Protein AF-0000000085007605 (afdb_homodimer)

Organism: Metarhizium robertsii (strain ARSEF 23 / ATCC MYA-3075) (NCBI:txid655844)

Solvent-accessible surface area (backbone atoms only — not comparable to full-atom values): 11364 Å² total; per-residue (Å²): 83,15,36,36,37,37,37,30,54,59,72,71,65,39,60,66,52,36,68,69,47,53,50,52,45,49,47,68,52,34,34,52,45,40,41,42,32,40,37,34,31,42,35,45,88,93,45,77,38,35,32,38,39,39,36,32,20,66,29,60,70,38,44,53,49,41,66,70,35,75,54,30,51,61,53,61,69,49,43,74,77,31,28,87,69,79,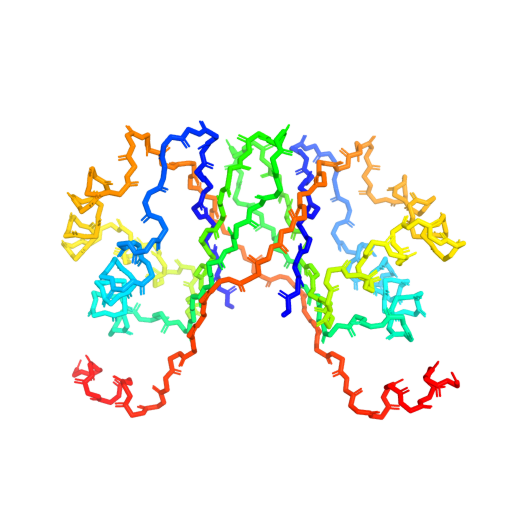57,50,77,49,46,27,40,57,76,46,69,50,67,60,47,72,69,54,38,58,71,50,45,116,83,14,36,36,36,38,38,29,58,60,71,70,64,40,60,68,53,36,67,67,47,51,50,51,46,49,48,68,52,33,34,51,46,40,39,43,32,39,37,33,30,42,35,45,88,92,47,77,37,36,32,41,38,38,36,32,20,66,28,59,69,38,44,52,51,43,68,70,35,76,51,30,52,61,53,61,69,48,45,75,76,30,27,88,71,77,56,51,76,49,45,28,41,57,76,46,69,48,67,60,47,70,68,54,39,61,70,47,48,113

Structure (mmCIF, N/CA/C/O backbone):
data_AF-0000000085007605-model_v1
#
loop_
_entity.id
_entity.type
_entity.pdbx_description
1 polymer 'Ethyl tert-butyl ether degradation EthD'
#
loop_
_atom_site.group_PDB
_atom_site.id
_atom_site.type_symbol
_atom_site.label_atom_id
_atom_site.label_alt_id
_atom_site.label_comp_id
_atom_site.label_asym_id
_atom_site.label_entity_id
_atom_site.label_seq_id
_atom_site.pdbx_PDB_ins_code
_atom_site.Cartn_x
_atom_site.Cartn_y
_atom_site.Cartn_z
_atom_site.occupancy
_atom_site.B_iso_or_equiv
_atom_site.auth_seq_id
_atom_site.auth_comp_id
_atom_site.auth_asym_id
_atom_site.auth_atom_id
_atom_site.pdbx_PDB_model_num
ATOM 1 N N . MET A 1 1 ? -10.773 -0.54 9.383 1 95.56 1 MET A N 1
ATOM 2 C CA . MET A 1 1 ? -9.547 0.217 9.141 1 95.56 1 MET A CA 1
ATOM 3 C C . MET A 1 1 ? -9.523 0.783 7.727 1 95.56 1 MET A C 1
ATOM 5 O O . MET A 1 1 ? -10.039 0.16 6.797 1 95.56 1 MET A O 1
ATOM 9 N N . ALA A 1 2 ? -9.086 2.068 7.617 1 98.62 2 ALA A N 1
ATOM 10 C CA . ALA A 1 2 ? -9.008 2.734 6.316 1 98.62 2 ALA A CA 1
ATOM 11 C C . ALA A 1 2 ? -7.559 3.031 5.941 1 98.62 2 ALA A C 1
ATOM 13 O O . ALA A 1 2 ? -6.691 3.127 6.812 1 98.62 2 ALA A O 1
ATOM 14 N N . SER A 1 3 ? -7.41 3.062 4.676 1 98.62 3 SER A N 1
ATOM 15 C CA . SER A 1 3 ? -6.078 3.371 4.168 1 98.62 3 SER A CA 1
ATOM 16 C C . SER A 1 3 ? -6.125 4.52 3.162 1 98.62 3 SER A C 1
ATOM 18 O O . SER A 1 3 ? -7.141 4.73 2.498 1 98.62 3 SER A O 1
ATOM 20 N N . VAL A 1 4 ? -5.02 5.266 3.137 1 98.88 4 VAL A N 1
ATOM 21 C CA . VAL A 1 4 ? -4.82 6.25 2.08 1 98.88 4 VAL A CA 1
ATOM 22 C C . VAL A 1 4 ? -3.404 6.125 1.518 1 98.88 4 VAL A C 1
ATOM 24 O O . VAL A 1 4 ? -2.432 6.062 2.273 1 98.88 4 VAL A O 1
ATOM 27 N N . ALA A 1 5 ? -3.367 6.016 0.219 1 98.81 5 ALA A N 1
ATOM 28 C CA . ALA A 1 5 ? -2.098 6.008 -0.506 1 98.81 5 ALA A CA 1
ATOM 29 C C . ALA A 1 5 ? -1.832 7.363 -1.16 1 98.81 5 ALA A C 1
ATOM 31 O O . ALA A 1 5 ? -2.66 7.863 -1.925 1 98.81 5 ALA A O 1
ATOM 32 N N . PHE A 1 6 ? -0.724 7.992 -0.81 1 98.75 6 PHE A N 1
ATOM 33 C CA . PHE A 1 6 ? -0.181 9.117 -1.56 1 98.75 6 PHE A CA 1
ATOM 34 C C . PHE A 1 6 ? 0.826 8.641 -2.6 1 98.75 6 PHE A C 1
ATOM 36 O O . PHE A 1 6 ? 1.905 8.156 -2.25 1 98.75 6 PHE A O 1
ATOM 43 N N . MET A 1 7 ? 0.425 8.812 -3.875 1 98.06 7 MET A N 1
ATOM 44 C CA . MET A 1 7 ? 1.242 8.32 -4.98 1 98.06 7 MET A CA 1
ATOM 45 C C . MET A 1 7 ? 1.974 9.477 -5.664 1 98.06 7 MET A C 1
ATOM 47 O O . MET A 1 7 ? 1.343 10.359 -6.246 1 98.06 7 MET A O 1
ATOM 51 N N . TYR A 1 8 ? 3.289 9.453 -5.555 1 98.19 8 TYR A N 1
ATOM 52 C CA . TYR A 1 8 ? 4.094 10.523 -6.141 1 98.19 8 TYR A CA 1
ATOM 53 C C . TYR A 1 8 ? 4.641 10.102 -7.504 1 98.19 8 TYR A C 1
ATOM 55 O O . TYR A 1 8 ? 5.32 9.086 -7.621 1 98.19 8 TYR A O 1
ATOM 63 N N . HIS A 1 9 ? 4.344 10.898 -8.477 1 96 9 HIS A N 1
ATOM 64 C CA . HIS A 1 9 ? 4.809 10.617 -9.836 1 96 9 HIS A CA 1
ATOM 65 C C . HIS A 1 9 ? 6.328 10.703 -9.922 1 96 9 HIS A C 1
ATOM 67 O O . HIS A 1 9 ? 6.969 11.336 -9.078 1 96 9 HIS A O 1
ATOM 73 N N . SER A 1 10 ? 6.773 10.094 -11.008 1 92.19 10 SER A N 1
ATOM 74 C CA . SER A 1 10 ? 8.211 10.102 -11.234 1 92.19 10 SER A CA 1
ATOM 75 C C . SER A 1 10 ? 8.734 11.523 -11.406 1 92.19 10 SER A C 1
ATOM 77 O O . SER A 1 10 ? 8.078 12.359 -12.023 1 92.19 10 SER A O 1
ATOM 79 N N . GLY A 1 11 ? 9.844 11.906 -10.789 1 90.06 11 GLY A N 1
ATOM 80 C CA . GLY A 1 11 ? 10.469 13.219 -10.781 1 90.06 11 GLY A CA 1
ATOM 81 C C . GLY A 1 11 ? 11.43 13.414 -9.625 1 90.06 11 GLY A C 1
ATOM 82 O O . GLY A 1 11 ? 12 12.445 -9.109 1 90.06 11 GLY A O 1
ATOM 83 N N . ALA A 1 12 ? 11.766 14.609 -9.305 1 91.81 12 ALA A N 1
ATOM 84 C CA . ALA A 1 12 ? 12.641 14.906 -8.18 1 91.81 12 ALA A CA 1
ATOM 85 C C . ALA A 1 12 ? 11.953 14.586 -6.852 1 91.81 12 ALA A C 1
ATOM 87 O O . ALA A 1 12 ? 10.781 14.914 -6.656 1 91.81 12 ALA A O 1
ATOM 88 N N . PHE A 1 13 ? 12.641 13.852 -6.059 1 96.31 13 PHE A N 1
ATOM 89 C CA . PHE A 1 13 ? 12.141 13.484 -4.738 1 96.31 13 PHE A CA 1
ATOM 90 C C . PHE A 1 13 ? 13.281 13.383 -3.734 1 96.31 13 PHE A C 1
ATOM 92 O O . PHE A 1 13 ? 14.18 12.555 -3.896 1 96.31 13 PHE A O 1
ATOM 99 N N . ASN A 1 14 ? 13.25 14.188 -2.732 1 97.38 14 ASN A N 1
ATOM 100 C CA . ASN A 1 14 ? 14.25 14.156 -1.673 1 97.38 14 ASN A CA 1
ATOM 101 C C . ASN A 1 14 ? 13.867 13.164 -0.575 1 97.38 14 ASN A C 1
ATOM 103 O O . ASN A 1 14 ? 13.297 13.547 0.445 1 97.38 14 ASN A O 1
ATOM 107 N N . PHE A 1 15 ? 14.25 11.914 -0.745 1 96.19 15 PHE A N 1
ATOM 108 C CA . PHE A 1 15 ? 13.852 10.836 0.155 1 96.19 15 PHE A CA 1
ATOM 109 C C . PHE A 1 15 ? 14.445 11.039 1.543 1 96.19 15 PHE A C 1
ATOM 111 O O 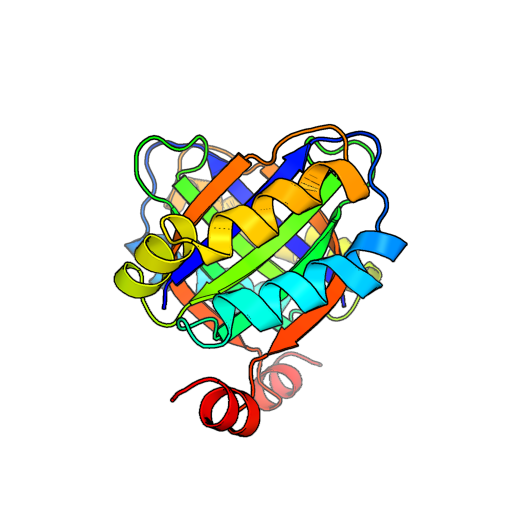. PHE A 1 15 ? 13.82 10.688 2.549 1 96.19 15 PHE A O 1
ATOM 118 N N . LYS A 1 16 ? 15.695 11.547 1.565 1 96.31 16 LYS A N 1
ATOM 119 C CA . LYS A 1 16 ? 16.312 11.781 2.865 1 96.31 16 LYS A CA 1
ATOM 120 C C . LYS A 1 16 ? 15.492 12.766 3.697 1 96.31 16 LYS A C 1
ATOM 122 O O . LYS A 1 16 ? 15.172 12.492 4.855 1 96.31 16 LYS A O 1
ATOM 127 N N . TYR A 1 17 ? 15.164 13.891 3.064 1 98.12 17 TYR A N 1
ATOM 128 C CA . TYR A 1 17 ? 14.328 14.852 3.773 1 98.12 17 TYR A CA 1
ATOM 129 C C . TYR A 1 17 ? 13 14.219 4.18 1 98.12 17 TYR A C 1
ATOM 131 O O . TYR A 1 17 ? 12.531 14.406 5.305 1 98.12 17 TYR A O 1
ATOM 139 N N . PHE A 1 18 ? 12.414 13.539 3.246 1 98.56 18 PHE A N 1
ATOM 140 C CA . PHE A 1 18 ? 11.117 12.93 3.51 1 98.56 18 PHE A CA 1
ATOM 141 C C . PHE A 1 18 ? 11.172 12.031 4.742 1 98.56 18 PHE A C 1
ATOM 143 O O . PHE A 1 18 ? 10.375 12.188 5.664 1 98.56 18 PHE A O 1
ATOM 150 N N . SER A 1 19 ? 12.117 11.117 4.793 1 96.5 19 SER A N 1
ATOM 151 C CA . SER A 1 19 ? 12.219 10.102 5.844 1 96.5 19 SER A CA 1
ATOM 152 C C . SER A 1 19 ? 12.594 10.734 7.18 1 96.5 19 SER A C 1
ATOM 154 O O . SER A 1 19 ? 12.164 10.266 8.234 1 96.5 19 SER A O 1
ATOM 156 N N . ASP A 1 20 ? 13.312 11.812 7.148 1 95.5 20 ASP A N 1
ATOM 157 C CA . ASP A 1 20 ? 13.828 12.398 8.383 1 95.5 20 ASP A CA 1
ATOM 158 C C . ASP A 1 20 ? 12.867 13.445 8.938 1 95.5 20 ASP A C 1
ATOM 160 O O . ASP A 1 20 ? 12.719 13.578 10.148 1 95.5 20 ASP A O 1
ATOM 164 N N . ALA A 1 21 ? 12.227 14.141 8.055 1 97.81 21 ALA A N 1
ATOM 165 C CA . ALA A 1 21 ? 11.492 15.32 8.5 1 97.81 21 ALA A CA 1
ATOM 166 C C . ALA A 1 21 ? 10 15.172 8.203 1 97.81 21 ALA A C 1
ATOM 168 O O . ALA A 1 21 ? 9.164 15.344 9.094 1 97.81 21 ALA A O 1
ATOM 169 N N . HIS A 1 22 ? 9.633 14.898 6.984 1 98.56 22 HIS A N 1
ATOM 170 C CA . HIS A 1 22 ? 8.219 14.906 6.617 1 98.56 22 HIS A CA 1
ATOM 171 C C . HIS A 1 22 ? 7.445 13.836 7.379 1 98.56 22 HIS A C 1
ATOM 173 O O . HIS A 1 22 ? 6.301 14.062 7.785 1 98.56 22 HIS A O 1
ATOM 179 N N . THR A 1 23 ? 8.086 12.633 7.574 1 98 23 THR A N 1
ATOM 180 C CA . THR A 1 23 ? 7.383 11.57 8.289 1 98 23 THR A CA 1
ATOM 181 C C . THR A 1 23 ? 7.148 11.961 9.742 1 98 23 THR A C 1
ATOM 183 O O . THR A 1 23 ? 6.145 11.57 10.344 1 98 23 THR A O 1
ATOM 186 N N . ARG A 1 24 ? 8.047 12.711 10.336 1 97.06 24 ARG A N 1
ATOM 187 C CA . ARG A 1 24 ? 7.816 13.227 11.688 1 97.06 24 ARG A CA 1
ATOM 188 C C . ARG A 1 24 ? 6.582 14.117 11.727 1 97.06 24 ARG A C 1
ATOM 190 O O . ARG A 1 24 ? 5.77 14.023 12.648 1 97.06 24 ARG A O 1
ATOM 197 N N . LEU A 1 25 ? 6.449 14.977 10.695 1 97.31 25 LEU A N 1
ATOM 198 C CA . LEU A 1 25 ? 5.285 15.852 10.594 1 97.31 25 LEU A CA 1
ATOM 199 C C . LEU A 1 25 ? 4 15.031 10.484 1 97.31 25 LEU A C 1
ATOM 201 O O . LEU A 1 25 ? 3 15.352 11.125 1 97.31 25 LEU A O 1
ATOM 205 N N . ILE A 1 26 ? 3.996 13.961 9.688 1 98.12 26 ILE A N 1
ATOM 206 C CA . ILE A 1 26 ? 2.854 13.07 9.531 1 98.12 26 ILE A CA 1
ATOM 207 C C . ILE A 1 26 ? 2.451 12.508 10.891 1 98.12 26 ILE A C 1
ATOM 209 O O . ILE A 1 26 ? 1.282 12.578 11.273 1 98.12 26 ILE A O 1
ATOM 213 N N . SER A 1 27 ? 3.398 12.039 11.625 1 96.94 27 SER A N 1
ATOM 214 C CA . SER A 1 27 ? 3.123 11.422 12.914 1 96.94 27 SER A CA 1
ATOM 215 C C . SER A 1 27 ? 2.639 12.445 13.93 1 96.94 27 SER A C 1
ATOM 217 O O . SER A 1 27 ? 1.7 12.188 14.688 1 96.94 27 SER A O 1
ATOM 219 N N . GLU A 1 28 ? 3.262 13.594 13.938 1 94.94 28 GLU A N 1
ATOM 220 C CA . GLU A 1 28 ? 2.895 14.648 14.875 1 94.94 28 GLU A CA 1
ATOM 221 C C . GLU A 1 28 ? 1.482 15.156 14.602 1 94.94 28 GLU A C 1
ATOM 223 O O . GLU A 1 28 ? 0.713 15.398 15.539 1 94.94 28 GLU A O 1
ATOM 228 N N . CYS A 1 29 ? 1.16 15.336 13.375 1 96.06 29 CYS A N 1
ATOM 229 C CA . CYS A 1 29 ? -0.108 15.961 13 1 96.06 29 CYS A CA 1
ATOM 230 C C . CYS A 1 29 ? -1.25 14.953 13.086 1 96.06 29 CYS A C 1
ATOM 232 O O . CYS A 1 29 ? -2.334 15.273 13.578 1 96.06 29 CYS A O 1
ATOM 234 N N . TRP A 1 30 ? -1.013 13.703 12.625 1 97.31 30 TRP A N 1
ATOM 235 C CA . TRP A 1 30 ? -2.156 12.82 12.43 1 97.31 30 TRP A CA 1
ATOM 236 C C . TRP A 1 30 ? -2.143 11.672 13.438 1 97.31 30 TRP A C 1
ATOM 238 O O . TRP A 1 30 ? -3.121 10.938 13.562 1 97.31 30 TRP A O 1
ATOM 248 N N . GLY A 1 31 ? -1.054 11.539 14.18 1 95.75 31 GLY A N 1
ATOM 249 C CA . GLY A 1 31 ? -1.039 10.578 15.273 1 95.75 31 GLY A CA 1
ATOM 250 C C . GLY A 1 31 ? -2.23 10.719 16.203 1 95.75 31 GLY A C 1
ATOM 251 O O . GLY A 1 31 ? -2.992 9.766 16.391 1 95.75 31 GLY A O 1
ATOM 252 N N . PRO A 1 32 ? -2.451 11.898 16.703 1 94.44 32 PRO A N 1
ATOM 253 C CA . PRO A 1 32 ? -3.562 12.102 17.641 1 94.44 32 PRO A CA 1
ATOM 254 C C . PRO A 1 32 ? -4.926 12.031 16.953 1 94.44 32 PRO A C 1
ATOM 256 O O . PRO A 1 32 ? -5.961 12.055 17.625 1 94.44 32 PRO A O 1
ATOM 259 N N . GLU A 1 33 ? -4.914 11.922 15.688 1 95.62 33 GLU A N 1
ATOM 260 C CA . GLU A 1 33 ? -6.172 11.992 14.953 1 95.62 33 GLU A CA 1
ATOM 261 C C . GLU A 1 33 ? -6.543 10.633 14.359 1 95.62 33 GLU A C 1
ATOM 263 O O . GLU A 1 33 ? -7.328 10.555 13.414 1 95.62 33 GLU A O 1
ATOM 268 N N . GLY A 1 34 ? -5.93 9.578 14.844 1 96.5 34 GLY A N 1
ATOM 269 C CA . GLY A 1 34 ? -6.367 8.242 14.477 1 96.5 34 GLY A CA 1
ATOM 270 C C . GLY A 1 34 ? -5.391 7.52 13.57 1 96.5 34 GLY A C 1
ATOM 271 O O . GLY A 1 34 ? -5.66 6.398 13.125 1 96.5 34 GLY A O 1
ATOM 272 N N . LEU A 1 35 ? -4.242 8.109 13.281 1 97.94 35 LEU A N 1
ATOM 273 C CA . LEU A 1 35 ? -3.215 7.438 12.492 1 97.94 35 LEU A CA 1
ATOM 274 C C . LEU A 1 35 ? -2.697 6.199 13.211 1 97.94 35 LEU A C 1
ATOM 276 O O . LEU A 1 35 ? -2.248 6.281 14.359 1 97.94 35 LEU A O 1
ATOM 280 N N . GLU A 1 36 ? -2.76 5.062 12.508 1 98.06 36 GLU A N 1
ATOM 281 C CA . GLU A 1 36 ? -2.322 3.803 13.094 1 98.06 36 GLU A CA 1
ATOM 282 C C . GLU A 1 36 ? -0.925 3.422 12.609 1 98.06 36 GLU A C 1
ATOM 284 O O . GLU A 1 36 ? -0.163 2.781 13.344 1 98.06 36 GLU A O 1
ATOM 289 N N . SER A 1 37 ? -0.622 3.773 11.375 1 98.5 37 SER A N 1
ATOM 290 C CA . SER A 1 37 ? 0.691 3.459 10.82 1 98.5 37 SER A CA 1
ATOM 291 C C . SER A 1 37 ? 0.95 4.234 9.539 1 98.5 37 SER A C 1
ATOM 293 O O . SER A 1 37 ? 0.019 4.766 8.93 1 98.5 37 SER A O 1
ATOM 295 N N . TRP A 1 38 ? 2.168 4.336 9.18 1 98.62 38 TRP A N 1
ATOM 296 C CA . TRP A 1 38 ? 2.561 4.816 7.859 1 98.62 38 TRP A CA 1
ATOM 297 C C . TRP A 1 38 ? 3.766 4.039 7.336 1 98.62 38 TRP A C 1
ATOM 299 O O . TRP A 1 38 ? 4.535 3.473 8.117 1 98.62 38 TRP A O 1
ATOM 309 N N . GLU A 1 39 ? 3.902 3.988 6.031 1 98.56 39 GLU A N 1
ATOM 310 C CA . GLU A 1 39 ? 4.988 3.293 5.348 1 98.56 39 GLU A CA 1
ATOM 311 C C . GLU A 1 39 ? 5.375 4.008 4.055 1 98.56 39 GLU A C 1
ATOM 313 O O . GLU A 1 39 ? 4.504 4.418 3.283 1 98.56 39 GLU A O 1
ATOM 318 N N . VAL A 1 40 ? 6.688 4.141 3.859 1 98.44 40 VAL A N 1
ATOM 319 C CA . VAL A 1 40 ? 7.246 4.793 2.68 1 98.44 40 VAL A CA 1
ATOM 320 C C . VAL A 1 40 ? 7.922 3.756 1.786 1 98.44 40 VAL A C 1
ATOM 322 O O . VAL A 1 40 ? 8.867 3.088 2.205 1 98.44 40 VAL A O 1
ATOM 325 N N . THR A 1 41 ? 7.418 3.646 0.583 1 98.38 41 THR A N 1
ATOM 326 C CA . THR A 1 41 ? 8.008 2.752 -0.407 1 98.38 41 THR A CA 1
ATOM 327 C C . THR A 1 41 ? 8.602 3.549 -1.568 1 98.38 41 THR A C 1
ATOM 329 O O . THR A 1 41 ? 7.938 4.426 -2.127 1 98.38 41 THR A O 1
ATOM 332 N N . GLN A 1 42 ? 9.875 3.297 -1.858 1 97.62 42 GLN A N 1
ATOM 333 C CA . GLN A 1 42 ? 10.5 3.787 -3.086 1 97.62 42 GLN A CA 1
ATOM 334 C C . GLN A 1 42 ? 10.391 2.754 -4.203 1 97.62 42 GLN A C 1
ATOM 336 O O . GLN A 1 42 ? 10.953 1.659 -4.098 1 97.62 42 GLN A O 1
ATOM 341 N N . PHE A 1 43 ? 9.68 3.135 -5.297 1 98 43 PHE A N 1
ATOM 342 C CA . PHE A 1 43 ? 9.492 2.213 -6.414 1 98 43 PHE A CA 1
ATOM 343 C C . PHE A 1 43 ? 10.719 2.203 -7.32 1 98 43 PHE A C 1
ATOM 345 O O . PHE A 1 43 ? 11.555 3.102 -7.246 1 98 43 PHE A O 1
ATOM 352 N N . GLU A 1 44 ? 10.766 1.146 -8.094 1 96.62 44 GLU A N 1
ATOM 353 C CA . GLU A 1 44 ? 11.852 1.023 -9.062 1 96.62 44 GLU A CA 1
ATOM 354 C C . GLU A 1 44 ? 11.734 2.072 -10.164 1 96.62 44 GLU A C 1
ATOM 356 O O . GLU A 1 44 ? 10.648 2.59 -10.422 1 96.62 44 GLU A O 1
ATOM 361 N N . SER A 1 45 ? 12.914 2.324 -10.812 1 94.06 45 SER A N 1
ATOM 362 C CA . SER A 1 45 ? 12.938 3.283 -11.914 1 94.06 45 SER A CA 1
ATOM 363 C C . SER A 1 45 ? 12.102 2.791 -13.094 1 94.06 45 SER A C 1
ATOM 365 O O . SER A 1 45 ? 11.945 1.585 -13.289 1 94.06 45 SER A O 1
ATOM 367 N N . GLY A 1 46 ? 11.531 3.744 -13.859 1 93.12 46 GLY A N 1
ATOM 368 C CA . GLY A 1 46 ? 10.789 3.4 -15.055 1 93.12 46 GLY A CA 1
ATOM 369 C C . GLY A 1 46 ? 9.305 3.221 -14.812 1 93.12 46 GLY A C 1
ATOM 370 O O . GLY A 1 46 ? 8.523 3.084 -15.758 1 93.12 46 GLY A O 1
ATOM 371 N N . LEU A 1 47 ? 8.93 3.193 -13.602 1 93.31 47 LEU A N 1
ATOM 372 C CA . LEU A 1 47 ? 7.527 3.072 -13.234 1 93.31 47 LEU A CA 1
ATOM 373 C C . LEU A 1 47 ? 6.852 4.441 -13.203 1 93.31 47 LEU A C 1
ATOM 375 O O . LEU A 1 47 ? 7.527 5.465 -13.094 1 93.31 47 LEU A O 1
ATOM 379 N N . PRO A 1 48 ? 5.488 4.484 -13.281 1 92.75 48 PRO A N 1
ATOM 380 C CA . PRO A 1 48 ? 4.781 5.766 -13.336 1 92.75 48 PRO A CA 1
ATOM 381 C C . PRO A 1 48 ? 4.883 6.551 -12.031 1 92.75 48 PRO A C 1
ATOM 383 O O . PRO A 1 48 ? 4.766 7.777 -12.031 1 92.75 48 PRO A O 1
ATOM 386 N N . TYR A 1 49 ? 5.059 5.883 -11 1 97 49 TYR A N 1
ATOM 387 C CA . TYR A 1 49 ? 5.25 6.508 -9.703 1 97 49 TYR A CA 1
ATOM 388 C C . TYR A 1 49 ? 6.625 6.18 -9.133 1 97 49 TYR A C 1
ATOM 390 O O . TYR A 1 49 ? 7.148 5.086 -9.352 1 97 49 TYR A O 1
ATOM 398 N N . MET A 1 50 ? 7.172 7.117 -8.453 1 96.69 50 MET A N 1
ATOM 399 C CA . MET A 1 50 ? 8.484 6.883 -7.867 1 96.69 50 MET A CA 1
ATOM 400 C C . MET A 1 50 ? 8.367 6.488 -6.398 1 96.69 50 MET A C 1
ATOM 402 O O . MET A 1 50 ? 9.289 5.898 -5.832 1 96.69 50 MET A O 1
ATOM 406 N N . ALA A 1 51 ? 7.227 6.875 -5.777 1 98.06 51 ALA A N 1
ATOM 407 C CA . ALA A 1 51 ? 7.074 6.578 -4.355 1 98.06 51 ALA A CA 1
ATOM 408 C C . ALA A 1 51 ? 5.602 6.43 -3.984 1 98.06 51 ALA A C 1
ATOM 410 O O . ALA A 1 51 ? 4.734 7.07 -4.582 1 98.06 51 ALA A O 1
ATOM 411 N N . GLN A 1 52 ? 5.414 5.605 -3.029 1 98.56 52 GLN A N 1
ATOM 412 C CA . GLN A 1 52 ? 4.137 5.488 -2.336 1 98.56 52 GLN A CA 1
ATOM 413 C C . GLN A 1 52 ? 4.301 5.711 -0.835 1 98.56 52 GLN A C 1
ATOM 415 O O . GLN A 1 52 ? 5.184 5.117 -0.208 1 98.56 52 GLN A O 1
ATOM 420 N N . VAL A 1 53 ? 3.473 6.559 -0.295 1 98.81 53 VAL A N 1
ATOM 421 C CA . VAL A 1 53 ? 3.348 6.719 1.15 1 98.81 53 VAL A CA 1
ATOM 422 C C . VAL A 1 53 ? 1.975 6.234 1.607 1 98.81 53 VAL A C 1
ATOM 424 O O . VAL A 1 53 ? 0.952 6.84 1.272 1 98.81 53 VAL A O 1
ATOM 427 N N . LEU A 1 54 ? 2 5.145 2.295 1 98.88 54 LEU A N 1
ATOM 428 C CA . LEU A 1 54 ? 0.777 4.492 2.748 1 98.88 54 LEU A CA 1
ATOM 429 C C . LEU A 1 54 ? 0.52 4.785 4.223 1 98.88 54 LEU A C 1
ATOM 431 O O . LEU A 1 54 ? 1.383 4.543 5.07 1 98.88 54 LEU A O 1
ATOM 435 N N . LEU A 1 55 ? -0.643 5.344 4.473 1 98.88 55 LEU A N 1
ATOM 436 C CA . LEU A 1 55 ? -1.074 5.57 5.848 1 98.88 55 LEU A CA 1
ATOM 437 C C . LEU A 1 55 ? -2.328 4.762 6.16 1 98.88 55 LEU A C 1
ATOM 439 O O . LEU A 1 55 ? -3.219 4.633 5.316 1 98.88 55 LEU A O 1
ATOM 443 N N . LYS A 1 56 ? -2.408 4.27 7.375 1 98.81 56 LYS A N 1
ATOM 444 C CA . LYS A 1 56 ? -3.602 3.592 7.871 1 98.81 56 LYS A CA 1
ATOM 445 C C . LYS A 1 56 ? -4.215 4.348 9.047 1 98.81 56 LYS A C 1
ATOM 447 O O . LYS A 1 56 ? -3.492 4.836 9.922 1 98.81 56 LYS A O 1
ATOM 452 N N . PHE A 1 57 ? -5.492 4.445 9.023 1 98.62 57 PHE A N 1
ATOM 453 C CA . PHE A 1 57 ? -6.266 5.109 10.062 1 98.62 57 PHE A CA 1
ATOM 454 C C . PHE A 1 57 ? -7.277 4.148 10.68 1 98.62 57 PHE A C 1
ATOM 456 O O . PHE A 1 57 ? -7.699 3.186 10.039 1 98.62 57 PHE A O 1
ATOM 463 N N . GLU A 1 58 ? -7.715 4.5 11.812 1 97.56 58 GLU A N 1
ATOM 464 C CA . GLU A 1 58 ? -8.648 3.682 12.578 1 97.56 58 GLU A CA 1
ATOM 465 C C . GLU A 1 58 ? -9.961 3.486 11.828 1 97.56 58 GLU A C 1
ATOM 467 O O . GLU A 1 58 ? -10.625 2.457 11.977 1 97.56 58 GLU A O 1
ATOM 472 N N . SER A 1 59 ? -10.391 4.523 11.102 1 98.06 59 SER A N 1
ATOM 473 C CA . SER A 1 59 ? -11.648 4.492 10.359 1 98.06 59 SER A CA 1
ATOM 474 C C . SER A 1 59 ? -11.625 5.473 9.195 1 98.06 59 SER A C 1
ATOM 476 O O . SER A 1 59 ? -10.773 6.367 9.148 1 98.06 59 SER A O 1
ATOM 478 N N . MET A 1 60 ? -12.594 5.219 8.305 1 98.06 60 MET A N 1
ATOM 479 C CA . MET A 1 60 ? -12.727 6.148 7.184 1 98.06 60 MET A CA 1
ATOM 480 C C . MET A 1 60 ? -13.102 7.543 7.672 1 98.06 60 MET A C 1
ATOM 482 O O . MET A 1 60 ? -12.641 8.547 7.125 1 98.06 60 MET A O 1
ATOM 486 N N . ASN A 1 61 ? -13.969 7.582 8.695 1 98.25 61 ASN A N 1
ATOM 487 C CA . ASN A 1 61 ? -14.359 8.867 9.258 1 98.25 61 ASN A CA 1
ATOM 488 C C . ASN A 1 61 ? -13.164 9.641 9.797 1 98.25 61 ASN A C 1
ATOM 490 O O . ASN A 1 61 ? -13 10.828 9.516 1 98.25 61 ASN A O 1
ATOM 494 N N . LYS A 1 62 ? -12.273 9.023 10.547 1 97.94 62 LYS A N 1
ATOM 495 C CA . LYS A 1 62 ? -11.086 9.664 11.094 1 97.94 62 LYS A CA 1
ATOM 496 C C . LYS A 1 62 ? -10.117 10.086 9.984 1 97.94 62 LYS A C 1
ATOM 498 O O . LYS A 1 62 ? -9.523 11.164 10.047 1 97.94 62 LYS A O 1
ATOM 503 N N . LEU A 1 63 ? -9.984 9.211 9.008 1 98.75 63 LEU A N 1
ATOM 504 C CA . LEU A 1 63 ? -9.148 9.539 7.855 1 98.75 63 LEU A CA 1
ATOM 505 C C . LEU A 1 63 ? -9.648 10.805 7.168 1 98.75 63 LEU A C 1
ATOM 507 O O . LEU A 1 63 ? -8.867 11.727 6.914 1 98.75 63 LEU A O 1
ATOM 511 N N . GLU A 1 64 ? -10.883 10.883 6.91 1 98.25 64 GLU A N 1
ATOM 512 C CA . GLU A 1 64 ? -11.445 12.016 6.195 1 98.25 64 GLU A CA 1
AT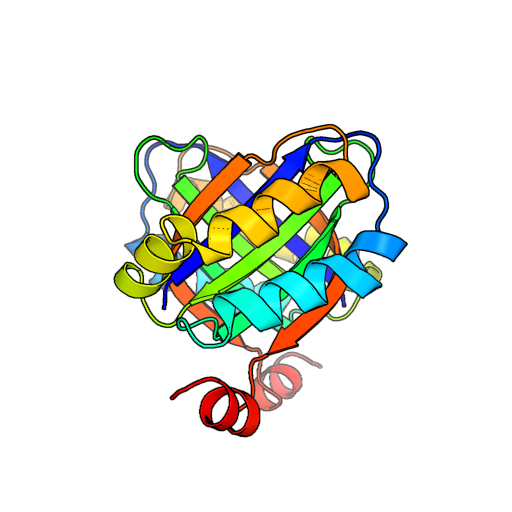OM 513 C C . GLU A 1 64 ? -11.328 13.297 7.016 1 98.25 64 GLU A C 1
ATOM 515 O O . GLU A 1 64 ? -11.008 14.359 6.477 1 98.25 64 GLU A O 1
ATOM 520 N N . LYS A 1 65 ? -11.594 13.289 8.281 1 98.06 65 LYS A N 1
ATOM 521 C CA . LYS A 1 65 ? -11.438 14.445 9.164 1 98.06 65 LYS A CA 1
ATOM 522 C C . LYS A 1 65 ? -9.992 14.922 9.195 1 98.06 65 LYS A C 1
ATOM 524 O O . LYS A 1 65 ? -9.727 16.125 9.172 1 98.06 65 LYS A O 1
ATOM 529 N N . ALA A 1 66 ? -9.07 13.922 9.289 1 98 66 ALA A N 1
ATOM 530 C CA . ALA A 1 66 ? -7.648 14.25 9.32 1 98 66 ALA A CA 1
ATOM 531 C C . ALA A 1 66 ? -7.234 15 8.055 1 98 66 ALA A C 1
ATOM 533 O O . ALA A 1 66 ? -6.543 16.016 8.125 1 98 66 ALA A O 1
ATOM 534 N N . LEU A 1 67 ? -7.707 14.539 6.902 1 98.12 67 LEU A N 1
ATOM 535 C CA . LEU A 1 67 ? -7.309 15.125 5.625 1 98.12 67 LEU A CA 1
ATOM 536 C C . LEU A 1 67 ? -7.961 16.484 5.434 1 98.12 67 LEU A C 1
ATOM 538 O O . LEU A 1 67 ? -7.465 17.312 4.66 1 98.12 67 LEU A O 1
ATOM 542 N N . ALA A 1 68 ? -9.031 16.734 6.109 1 97.06 68 ALA A N 1
ATOM 543 C CA . ALA A 1 68 ? -9.773 17.984 5.941 1 97.06 68 ALA A CA 1
ATOM 544 C C . ALA A 1 68 ? -9.414 18.984 7.035 1 97.06 68 ALA A C 1
ATOM 546 O O . ALA A 1 68 ? -9.828 20.156 6.98 1 97.06 68 ALA A O 1
ATOM 547 N N . GLY A 1 69 ? -8.711 18.578 8.047 1 95.88 69 GLY A N 1
ATOM 548 C CA . GLY A 1 69 ? -8.477 19.391 9.227 1 95.88 69 GLY A CA 1
ATOM 549 C C . GLY A 1 69 ? -7.312 20.359 9.07 1 95.88 69 GLY A C 1
ATOM 550 O O . GLY A 1 69 ? -6.602 20.312 8.062 1 95.88 69 GLY A O 1
ATOM 551 N N . ASN A 1 70 ? -7.039 21.172 10.125 1 93.69 70 ASN A N 1
ATOM 552 C CA . ASN A 1 70 ? -6.008 22.203 10.125 1 93.69 70 ASN A CA 1
ATOM 553 C C . ASN A 1 70 ? -4.609 21.609 10.07 1 93.69 70 ASN A C 1
ATOM 555 O O . ASN A 1 70 ? -3.707 22.188 9.453 1 93.69 70 ASN A O 1
ATOM 559 N N . ASN A 1 71 ? -4.48 20.484 10.68 1 95.81 71 ASN A N 1
ATOM 560 C CA . ASN A 1 71 ? -3.17 19.844 10.68 1 95.81 71 ASN A CA 1
ATOM 561 C C . ASN A 1 71 ? -2.771 19.391 9.273 1 95.81 71 ASN A C 1
ATOM 563 O O . ASN A 1 71 ? -1.584 19.297 8.961 1 95.81 71 ASN A O 1
ATOM 567 N N . ALA A 1 72 ? -3.754 19.125 8.422 1 96.69 72 ALA A N 1
ATOM 568 C CA . ALA A 1 72 ? -3.482 18.688 7.055 1 96.69 72 ALA A CA 1
ATOM 569 C C . ALA A 1 72 ? -2.723 19.766 6.277 1 96.69 72 ALA A C 1
ATOM 571 O O . ALA A 1 72 ? -1.843 19.453 5.473 1 96.69 72 ALA A O 1
ATOM 572 N N . MET A 1 73 ? -3.092 20.984 6.555 1 96.31 73 MET A N 1
ATOM 573 C CA . MET A 1 73 ? -2.42 22.078 5.863 1 96.31 73 MET A CA 1
ATOM 574 C C . MET A 1 73 ? -0.931 22.109 6.195 1 96.31 73 MET A C 1
ATOM 576 O O . MET A 1 73 ? -0.101 22.359 5.32 1 96.31 73 MET A O 1
ATOM 580 N N . ARG A 1 74 ? -0.654 21.859 7.453 1 97.12 74 ARG A N 1
ATOM 581 C CA . ARG A 1 74 ? 0.745 21.797 7.863 1 97.12 74 ARG A CA 1
ATOM 582 C C . ARG A 1 74 ? 1.494 20.719 7.094 1 97.12 74 ARG A C 1
ATOM 584 O O . ARG A 1 74 ? 2.611 20.953 6.625 1 97.12 74 ARG A O 1
ATOM 591 N N . VAL A 1 75 ? 0.905 19.562 6.926 1 98.25 75 VAL A N 1
ATOM 592 C CA . VAL A 1 75 ? 1.521 18.438 6.238 1 98.25 75 VAL A CA 1
ATOM 593 C C . VAL A 1 75 ? 1.633 18.734 4.746 1 98.25 75 VAL A C 1
ATOM 595 O O . VAL A 1 75 ? 2.701 18.578 4.152 1 98.25 75 VAL A O 1
ATOM 598 N N . PHE A 1 76 ? 0.583 19.203 4.105 1 97.94 76 PHE A N 1
ATOM 599 C CA . PHE A 1 76 ? 0.552 19.422 2.664 1 97.94 76 PHE A CA 1
ATOM 600 C C . PHE A 1 76 ? 1.449 20.594 2.279 1 97.94 76 PHE A C 1
ATOM 602 O O . PHE A 1 76 ? 2.068 20.578 1.213 1 97.94 76 PHE A O 1
ATOM 609 N N . ASN A 1 77 ? 1.548 21.609 3.146 1 97.56 77 ASN A N 1
ATOM 610 C CA . ASN A 1 77 ? 2.389 22.766 2.867 1 97.56 77 ASN A CA 1
ATOM 611 C C . ASN A 1 77 ? 3.871 22.406 2.896 1 97.56 77 ASN A C 1
ATOM 613 O O . ASN A 1 77 ? 4.715 23.172 2.438 1 97.56 77 ASN A O 1
ATOM 617 N N . ASP A 1 78 ? 4.168 21.297 3.467 1 98.44 78 ASP A N 1
ATOM 618 C CA . ASP A 1 78 ? 5.551 20.844 3.559 1 98.44 78 ASP A CA 1
ATOM 619 C C . ASP A 1 78 ? 5.977 20.125 2.277 1 98.44 78 ASP A C 1
ATOM 621 O O . ASP A 1 78 ? 7.164 19.859 2.068 1 98.44 78 ASP A O 1
ATOM 625 N N . ILE A 1 79 ? 5.09 19.875 1.248 1 98.19 79 ILE A N 1
ATOM 626 C CA . ILE A 1 79 ? 5.324 19.031 0.079 1 98.19 79 ILE A CA 1
ATOM 627 C C . ILE A 1 79 ? 6.43 19.641 -0.78 1 98.19 79 ILE A C 1
ATOM 629 O O . ILE A 1 79 ? 7.352 18.938 -1.202 1 98.19 79 ILE A O 1
ATOM 633 N N . PRO A 1 80 ? 6.527 20.984 -0.949 1 97.81 80 PRO A N 1
ATOM 634 C CA . PRO A 1 80 ? 7.574 21.547 -1.801 1 97.81 80 PRO A CA 1
ATOM 635 C C . PRO A 1 80 ? 8.977 21.344 -1.225 1 97.81 80 PRO A C 1
ATOM 637 O O . PRO A 1 80 ? 9.969 21.547 -1.925 1 97.81 80 PRO A O 1
ATOM 640 N N . CYS A 1 81 ? 9.07 20.906 0.058 1 98.31 81 CYS A N 1
ATOM 641 C CA . CYS A 1 81 ? 10.375 20.703 0.68 1 98.31 81 CYS A CA 1
ATOM 642 C C . CYS A 1 81 ? 11.039 19.438 0.161 1 98.31 81 CYS A C 1
ATOM 644 O O . CYS A 1 81 ? 12.25 19.25 0.317 1 98.31 81 CYS A O 1
ATOM 646 N N . PHE A 1 82 ? 10.281 18.516 -0.518 1 98.38 82 PHE A N 1
ATOM 647 C CA . PHE A 1 82 ? 10.938 17.266 -0.888 1 98.38 82 PHE A CA 1
ATOM 648 C C . PHE A 1 82 ? 10.57 16.859 -2.311 1 98.38 82 PHE A C 1
ATOM 650 O O . PHE A 1 82 ? 11.164 15.938 -2.873 1 98.38 82 PHE A O 1
ATOM 657 N N . THR A 1 83 ? 9.586 17.422 -2.898 1 97.75 83 THR A N 1
ATOM 658 C CA . THR A 1 83 ? 9.203 17.109 -4.27 1 97.75 83 THR A CA 1
ATOM 659 C C . THR A 1 83 ? 8.508 18.281 -4.934 1 97.75 83 THR A C 1
ATOM 661 O O . THR A 1 83 ? 8.047 19.203 -4.254 1 97.75 83 THR A O 1
ATOM 664 N N . THR A 1 84 ? 8.43 18.297 -6.277 1 94.56 84 THR A N 1
ATOM 665 C CA . THR A 1 84 ? 7.832 19.406 -7.02 1 94.56 84 THR A CA 1
ATOM 666 C C . THR A 1 84 ? 6.391 19.078 -7.406 1 94.56 84 THR A C 1
ATOM 668 O O . THR A 1 84 ? 5.633 19.969 -7.797 1 94.56 84 THR A O 1
ATOM 671 N N . GLY A 1 85 ? 6.039 17.891 -7.34 1 93.69 85 GLY A N 1
ATOM 672 C CA . GLY A 1 85 ? 4.707 17.5 -7.766 1 93.69 85 GLY A CA 1
ATOM 673 C C . GLY A 1 85 ? 3.801 17.125 -6.605 1 93.69 85 GLY A C 1
ATOM 674 O O . GLY A 1 85 ? 4.273 16.656 -5.566 1 93.69 85 GLY A O 1
ATOM 675 N N . GLN A 1 86 ? 2.457 17.344 -6.855 1 95.88 86 GLN A N 1
ATOM 676 C CA . GLN A 1 86 ? 1.461 16.891 -5.891 1 95.88 86 GLN A CA 1
ATOM 677 C C . GLN A 1 86 ? 1.165 15.398 -6.07 1 95.88 86 GLN A C 1
ATOM 679 O O . GLN A 1 86 ? 1.145 14.898 -7.195 1 95.88 86 GLN A O 1
ATOM 684 N N . PRO A 1 87 ? 0.927 14.766 -4.961 1 97.5 87 PRO A N 1
ATOM 685 C CA . PRO A 1 87 ? 0.605 13.344 -5.094 1 97.5 87 PRO A CA 1
ATOM 686 C C . PRO A 1 87 ? -0.838 13.102 -5.531 1 97.5 87 PRO A C 1
ATOM 688 O O . PRO A 1 87 ? -1.712 13.93 -5.27 1 97.5 87 PRO A O 1
ATOM 691 N N . HIS A 1 88 ? -1.047 11.961 -6.215 1 96.88 88 HIS A N 1
ATOM 692 C CA . HIS A 1 88 ? -2.389 11.391 -6.293 1 96.88 88 HIS A CA 1
ATOM 693 C C . HIS A 1 88 ? -2.793 10.75 -4.969 1 96.88 88 HIS A C 1
ATOM 695 O O . HIS A 1 88 ? -2.041 9.953 -4.406 1 96.88 88 HIS A O 1
ATOM 701 N N . ILE A 1 89 ? -3.916 11.148 -4.5 1 97.94 89 ILE A N 1
ATOM 702 C CA . ILE A 1 89 ? -4.387 10.656 -3.209 1 97.94 89 ILE A CA 1
ATOM 703 C C . ILE A 1 89 ? -5.484 9.617 -3.426 1 97.94 89 ILE A C 1
ATOM 705 O O . ILE A 1 89 ? -6.508 9.906 -4.055 1 97.94 89 ILE A O 1
ATOM 709 N N . MET A 1 90 ? -5.266 8.406 -2.912 1 98.12 90 MET A N 1
ATOM 710 C CA . MET A 1 90 ? -6.219 7.312 -3.078 1 98.12 90 MET A CA 1
ATOM 711 C C . MET A 1 90 ? -6.605 6.719 -1.728 1 98.12 90 MET A C 1
ATOM 713 O O . MET A 1 90 ? -5.824 5.988 -1.118 1 98.12 90 MET A O 1
ATOM 717 N N . LYS A 1 91 ? -7.77 7.012 -1.299 1 98.62 91 LYS A N 1
ATOM 718 C CA . LYS A 1 91 ? -8.227 6.48 -0.018 1 98.62 91 LYS A CA 1
ATOM 719 C C . LYS A 1 91 ? -9.195 5.316 -0.221 1 98.62 91 LYS A C 1
ATOM 721 O O . LYS A 1 91 ? -9.875 5.234 -1.247 1 98.62 91 LYS A O 1
ATOM 726 N N . GLY A 1 92 ? -9.203 4.445 0.722 1 9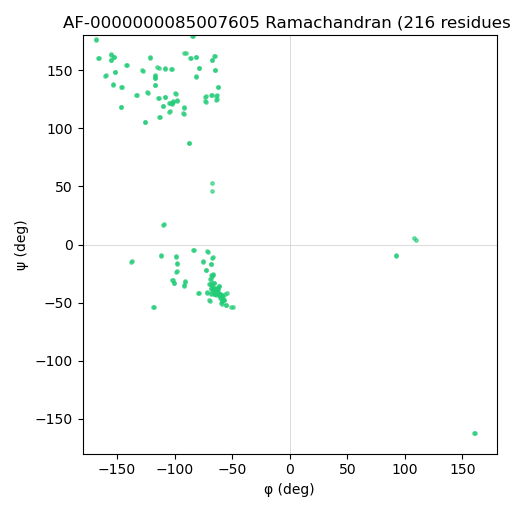8.44 92 GLY A N 1
ATOM 727 C CA . GLY A 1 92 ? -10.055 3.277 0.601 1 98.44 92 GLY A CA 1
ATOM 728 C C . GLY A 1 92 ? -10.18 2.492 1.893 1 98.44 92 GLY A C 1
ATOM 729 O O . GLY A 1 92 ? -9.641 2.893 2.924 1 98.44 92 GLY A O 1
ATOM 730 N N . THR A 1 93 ? -11 1.471 1.832 1 98 93 THR A N 1
ATOM 731 C CA . THR A 1 93 ? -11.25 0.564 2.947 1 98 93 THR A CA 1
ATOM 732 C C . THR A 1 93 ? -10.445 -0.722 2.789 1 98 93 THR A C 1
ATOM 734 O O . THR A 1 93 ? -10.406 -1.308 1.704 1 98 93 THR A O 1
ATOM 737 N N . ILE A 1 94 ? -9.727 -1.11 3.879 1 97.88 94 ILE A N 1
ATOM 738 C CA . ILE A 1 94 ? -9.031 -2.395 3.879 1 97.88 94 ILE A CA 1
ATOM 739 C C . ILE A 1 94 ? -10.047 -3.527 4.02 1 97.88 94 ILE A C 1
ATOM 741 O O . ILE A 1 94 ? -10.781 -3.59 5.008 1 97.88 94 ILE A O 1
ATOM 745 N N . ARG A 1 95 ? -10.008 -4.449 3.031 1 97.12 95 ARG A N 1
ATOM 746 C CA . ARG A 1 95 ? -11.031 -5.484 2.957 1 97.12 95 ARG A CA 1
ATOM 747 C C . ARG A 1 95 ? -10.508 -6.812 3.494 1 97.12 95 ARG A C 1
ATOM 749 O O . ARG A 1 95 ? -11.281 -7.633 3.994 1 97.12 95 ARG A O 1
ATOM 756 N N . ALA A 1 96 ? -9.336 -7.074 3.383 1 97 96 ALA A N 1
ATOM 757 C CA . ALA A 1 96 ? -8.688 -8.305 3.814 1 97 96 ALA A CA 1
ATOM 758 C C . ALA A 1 96 ? -7.18 -8.109 3.971 1 97 96 ALA A C 1
ATOM 760 O O . ALA A 1 96 ? -6.578 -7.297 3.264 1 97 96 ALA A O 1
ATOM 761 N N . SER A 1 97 ? -6.66 -8.727 4.863 1 97.75 97 SER A N 1
ATOM 762 C CA . SER A 1 97 ? -5.215 -8.711 5.059 1 97.75 97 SER A CA 1
ATOM 763 C C . SER A 1 97 ? -4.742 -9.961 5.789 1 97.75 97 SER A C 1
ATOM 765 O O . SER A 1 97 ? -5.543 -10.664 6.414 1 97.75 97 SER A O 1
ATOM 767 N N . HIS A 1 98 ? -3.469 -10.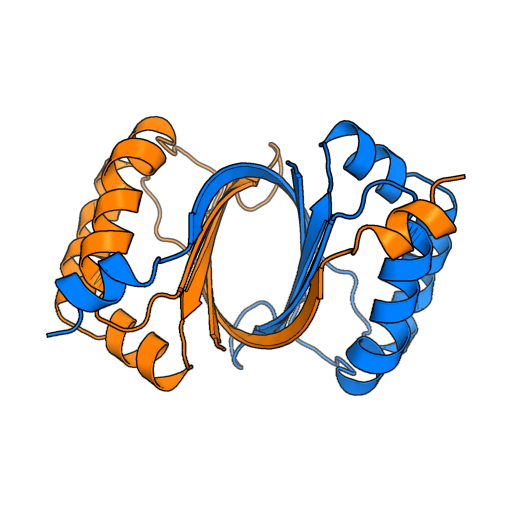203 5.605 1 97.69 98 HIS A N 1
ATOM 768 C CA . HIS A 1 98 ? -2.865 -11.359 6.258 1 97.69 98 HIS A CA 1
ATOM 769 C C . HIS A 1 98 ? -1.373 -11.148 6.488 1 97.69 98 HIS A C 1
ATOM 771 O O . HIS A 1 98 ? -0.686 -10.57 5.645 1 97.69 98 HIS A O 1
ATOM 777 N N . LYS A 1 99 ? -0.932 -11.523 7.605 1 96.31 99 LYS A N 1
ATOM 778 C CA . LYS A 1 99 ? 0.492 -11.641 7.906 1 96.31 99 LYS A CA 1
ATOM 779 C C . LYS A 1 99 ? 0.919 -13.102 8.008 1 96.31 99 LYS A C 1
ATOM 781 O O . LYS A 1 99 ? 0.321 -13.875 8.75 1 96.31 99 LYS A O 1
ATOM 786 N N . THR A 1 100 ? 1.909 -13.375 7.266 1 94.75 100 THR A N 1
ATOM 787 C CA . THR A 1 100 ? 2.396 -14.75 7.285 1 94.75 100 THR A CA 1
ATOM 788 C C . THR A 1 100 ? 2.936 -15.109 8.664 1 94.75 100 THR A C 1
ATOM 790 O O . THR A 1 100 ? 3.75 -14.383 9.234 1 94.75 100 THR A O 1
ATOM 793 N N . THR A 1 101 ? 2.443 -16.219 9.195 1 87.56 101 THR A N 1
ATOM 794 C CA . THR A 1 101 ? 2.857 -16.656 10.523 1 87.56 101 THR A CA 1
ATOM 795 C C . THR A 1 101 ? 4.066 -17.578 10.445 1 87.56 101 THR A C 1
ATOM 797 O O . THR A 1 101 ? 4.359 -18.141 9.383 1 87.56 101 THR A O 1
ATOM 800 N N . LEU A 1 102 ? 4.688 -17.75 11.602 1 80.25 102 LEU A N 1
ATOM 801 C CA . LEU A 1 102 ? 5.812 -18.672 11.68 1 80.25 102 LEU A CA 1
ATOM 802 C C . LEU A 1 102 ? 5.379 -20.094 11.312 1 80.25 102 LEU A C 1
ATOM 804 O O . LEU A 1 102 ? 6.125 -20.812 10.648 1 80.25 102 LEU A O 1
ATOM 808 N N . LYS A 1 103 ? 4.336 -20.531 11.781 1 78.25 103 LYS A N 1
ATOM 809 C CA . LYS A 1 103 ? 3.807 -21.859 11.508 1 78.25 103 LYS A CA 1
ATOM 810 C C . LYS A 1 103 ? 3.668 -22.094 10 1 78.25 103 LYS A C 1
ATOM 812 O O . LYS A 1 103 ? 3.994 -23.172 9.508 1 78.25 103 LYS A O 1
ATOM 817 N N . GLU A 1 104 ? 3.197 -21.094 9.32 1 80.75 104 GLU A N 1
ATOM 818 C CA . GLU A 1 104 ? 3.023 -21.188 7.871 1 80.75 104 GLU A CA 1
ATOM 819 C C . GLU A 1 104 ? 4.371 -21.297 7.16 1 80.75 104 GLU A C 1
ATOM 821 O O . GLU A 1 104 ? 4.5 -22.016 6.164 1 80.75 104 GLU A O 1
ATOM 826 N N . LYS A 1 105 ? 5.246 -20.562 7.684 1 74.25 105 LYS A N 1
ATOM 827 C CA . LYS A 1 105 ? 6.582 -20.625 7.102 1 74.25 105 LYS A CA 1
ATOM 828 C C . LYS A 1 105 ? 7.191 -22.016 7.246 1 74.25 105 LYS A C 1
ATOM 830 O O . LYS A 1 105 ? 7.883 -22.5 6.344 1 74.25 105 LYS A O 1
ATOM 835 N N . LYS A 1 106 ? 6.965 -22.641 8.344 1 72 106 LYS A N 1
ATOM 836 C CA . LYS A 1 106 ? 7.488 -23.969 8.617 1 72 106 LYS A CA 1
ATOM 837 C C . LYS A 1 106 ? 6.824 -25.016 7.727 1 72 106 LYS A C 1
ATOM 839 O O . LYS A 1 106 ? 7.488 -25.922 7.227 1 72 106 LYS A O 1
ATOM 844 N N . ILE A 1 107 ? 5.605 -24.859 7.512 1 65.25 107 ILE A N 1
ATOM 845 C CA . ILE A 1 107 ? 4.855 -25.812 6.695 1 65.25 107 ILE A CA 1
ATOM 846 C C . ILE A 1 107 ? 5.262 -25.656 5.23 1 65.25 107 ILE A C 1
ATOM 848 O O . ILE A 1 107 ? 5.48 -26.656 4.539 1 65.25 107 ILE A O 1
ATOM 852 N N . PHE A 1 108 ? 5.402 -24.5 4.82 1 57.41 108 PHE A N 1
ATOM 853 C CA . PHE A 1 108 ? 5.68 -24.25 3.412 1 57.41 108 PHE A CA 1
ATOM 854 C C . PHE A 1 108 ? 7.18 -24.219 3.154 1 57.41 108 PHE A C 1
ATOM 856 O O . PHE A 1 108 ? 7.625 -24.375 2.014 1 57.41 108 PHE A O 1
ATOM 863 N N . GLY A 1 109 ? 7.965 -23.75 4.172 1 49.34 109 GLY A N 1
ATOM 864 C CA . GLY A 1 109 ? 9.414 -23.656 4.125 1 49.34 109 GLY A CA 1
ATOM 865 C C . GLY A 1 109 ? 10.086 -25.016 4.094 1 49.34 109 GLY A C 1
ATOM 866 O O . GLY A 1 109 ? 10.344 -25.625 5.141 1 49.34 109 GLY A O 1
ATOM 867 N N . GLU A 1 110 ? 9.719 -25.891 3.182 1 41.34 110 GLU A N 1
ATOM 868 C CA . GLU A 1 110 ? 10.68 -26.969 3.084 1 41.34 110 GLU A CA 1
ATOM 869 C C . GLU A 1 110 ? 12.016 -26.484 2.531 1 41.34 110 GLU A C 1
ATOM 871 O O . GLU A 1 110 ? 12.062 -25.516 1.773 1 41.34 110 GLU A O 1
ATOM 876 N N . MET B 1 1 ? 13.234 -5.207 3.512 1 95.56 1 MET B N 1
ATOM 877 C CA . MET B 1 1 ? 11.906 -5.645 3.111 1 95.56 1 MET B CA 1
ATOM 878 C C . MET B 1 1 ? 11.469 -4.953 1.822 1 95.56 1 MET B C 1
ATOM 880 O O . MET B 1 1 ? 11.82 -3.799 1.583 1 95.56 1 MET B O 1
ATOM 884 N N . ALA B 1 2 ? 10.859 -5.746 0.91 1 98.62 2 ALA B N 1
ATOM 885 C CA . ALA B 1 2 ? 10.383 -5.219 -0.366 1 98.62 2 ALA B CA 1
ATOM 886 C C . ALA B 1 2 ? 8.859 -5.309 -0.461 1 98.62 2 ALA B C 1
ATOM 888 O O . ALA B 1 2 ? 8.234 -6.121 0.224 1 98.62 2 ALA B O 1
ATOM 889 N N . SER B 1 3 ? 8.391 -4.41 -1.23 1 98.62 3 SER B N 1
ATOM 890 C CA . SER B 1 3 ? 6.949 -4.402 -1.441 1 98.62 3 SER B CA 1
ATOM 891 C C . SER B 1 3 ? 6.609 -4.391 -2.928 1 98.62 3 SER B C 1
ATOM 893 O O . SER B 1 3 ? 7.398 -3.914 -3.748 1 98.62 3 SER B O 1
ATOM 895 N N . VAL B 1 4 ? 5.465 -4.984 -3.223 1 98.88 4 VAL B N 1
ATOM 896 C CA . VAL B 1 4 ? 4.891 -4.863 -4.559 1 98.88 4 VAL B CA 1
ATOM 897 C C . VAL B 1 4 ? 3.404 -4.52 -4.453 1 98.88 4 VAL B C 1
ATOM 899 O O . VAL B 1 4 ? 2.666 -5.16 -3.697 1 98.88 4 VAL B O 1
ATOM 902 N N . ALA B 1 5 ? 3.053 -3.484 -5.168 1 98.81 5 ALA B N 1
ATOM 903 C CA . ALA B 1 5 ? 1.653 -3.086 -5.289 1 98.81 5 ALA B CA 1
ATOM 904 C C . ALA B 1 5 ? 1.074 -3.518 -6.633 1 98.81 5 ALA B C 1
ATOM 906 O O . ALA B 1 5 ? 1.617 -3.176 -7.688 1 98.81 5 ALA B O 1
ATOM 907 N N . PHE B 1 6 ? 0.025 -4.309 -6.605 1 98.75 6 PHE B N 1
ATOM 908 C CA . PHE B 1 6 ? -0.818 -4.555 -7.77 1 98.75 6 PHE B CA 1
ATOM 909 C C . PHE B 1 6 ? -1.992 -3.582 -7.801 1 98.75 6 PHE B C 1
ATOM 911 O O . PHE B 1 6 ? -2.881 -3.646 -6.949 1 98.75 6 PHE B O 1
ATOM 918 N N . MET B 1 7 ? -1.962 -2.699 -8.82 1 98.12 7 MET B N 1
ATOM 919 C CA . MET B 1 7 ? -2.969 -1.648 -8.938 1 98.12 7 MET B CA 1
ATOM 920 C C . MET B 1 7 ? -3.979 -1.978 -10.031 1 98.12 7 MET B C 1
ATOM 922 O O . MET B 1 7 ? -3.621 -2.051 -11.211 1 98.12 7 MET B O 1
ATOM 926 N N . TYR B 1 8 ? -5.203 -2.197 -9.617 1 98.25 8 TYR B N 1
ATOM 927 C CA . TYR B 1 8 ? -6.246 -2.553 -10.57 1 98.25 8 TYR B CA 1
ATOM 928 C C . TYR B 1 8 ? -7.066 -1.33 -10.961 1 98.25 8 TYR B C 1
ATOM 930 O O . TYR B 1 8 ? -7.637 -0.655 -10.102 1 98.25 8 TYR B O 1
ATOM 938 N N . HIS B 1 9 ? -7.113 -1.079 -12.242 1 96.06 9 HIS B N 1
ATOM 939 C CA . HIS B 1 9 ? -7.871 0.059 -12.75 1 96.06 9 HIS B CA 1
ATOM 940 C C . HIS B 1 9 ? -9.359 -0.11 -12.484 1 96.06 9 HIS B C 1
ATOM 942 O O . HIS B 1 9 ? -9.836 -1.229 -12.273 1 96.06 9 HIS B O 1
ATOM 948 N N . SER B 1 10 ? -10 1.037 -12.578 1 92.25 10 SER B N 1
ATOM 949 C CA . SER B 1 10 ? -11.445 1.026 -12.359 1 92.25 10 SER B CA 1
ATOM 950 C C . SER B 1 10 ? -12.148 0.163 -13.398 1 92.25 10 SER B C 1
ATOM 952 O O . SER B 1 10 ? -11.781 0.16 -14.57 1 92.25 10 SER B O 1
ATOM 954 N N . GLY B 1 11 ? -13.102 -0.686 -13.016 1 90.12 11 GLY B N 1
ATOM 955 C CA . GLY B 1 11 ? -13.852 -1.626 -13.836 1 90.12 11 GLY B CA 1
ATOM 956 C C . GLY B 1 11 ? -14.508 -2.73 -13.023 1 90.12 11 GLY B C 1
ATOM 957 O O . GLY B 1 11 ? -14.805 -2.547 -11.844 1 90.12 11 GLY B O 1
ATOM 958 N N . ALA B 1 12 ? -14.891 -3.791 -13.648 1 91.88 12 ALA B N 1
ATOM 959 C CA . ALA B 1 12 ? -15.477 -4.934 -12.953 1 91.88 12 ALA B CA 1
ATOM 960 C C . ALA B 1 12 ? -14.445 -5.629 -12.062 1 91.88 12 ALA B C 1
ATOM 962 O O . ALA B 1 12 ? -13.312 -5.852 -12.484 1 91.88 12 ALA B O 1
ATOM 963 N N . PHE B 1 13 ? -14.828 -5.812 -10.859 1 96.31 13 PHE B N 1
ATOM 964 C CA . PHE B 1 13 ? -13.969 -6.496 -9.898 1 96.31 13 PHE B CA 1
ATOM 965 C C . PHE B 1 13 ? -14.797 -7.309 -8.914 1 96.31 13 PHE B C 1
ATOM 967 O O . PHE B 1 13 ? -15.609 -6.746 -8.164 1 96.31 13 PHE B O 1
ATOM 974 N N . ASN B 1 14 ? -14.609 -8.57 -8.891 1 97.44 14 ASN B N 1
ATOM 975 C CA . ASN B 1 14 ? -15.297 -9.453 -7.961 1 97.44 14 ASN B CA 1
ATOM 976 C C . ASN B 1 14 ? -14.539 -9.578 -6.641 1 97.44 14 ASN B C 1
ATOM 978 O O . ASN B 1 14 ? -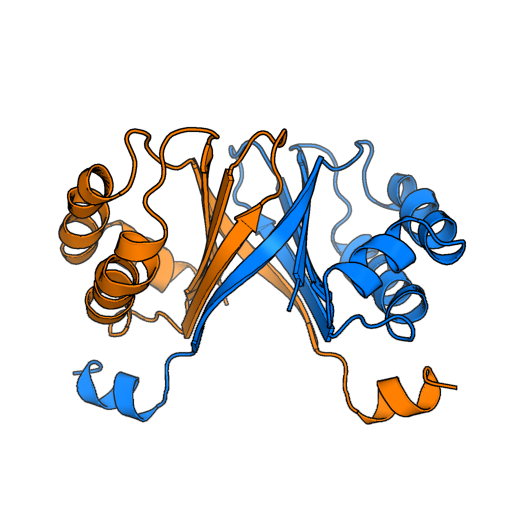13.766 -10.523 -6.449 1 97.44 14 ASN B O 1
ATOM 982 N N . PHE B 1 15 ? -14.805 -8.688 -5.719 1 96.25 15 PHE B N 1
ATOM 983 C CA . PHE B 1 15 ? -14.062 -8.609 -4.465 1 96.25 15 PHE B CA 1
ATOM 984 C C . PHE B 1 15 ? -14.305 -9.844 -3.611 1 96.25 15 PHE B C 1
ATOM 986 O O . PHE B 1 15 ? -13.414 -10.289 -2.887 1 96.25 15 PHE B O 1
ATOM 993 N N . LYS B 1 16 ? -15.562 -10.328 -3.656 1 96.44 16 LYS B N 1
ATOM 994 C CA . LYS B 1 16 ? -15.859 -11.523 -2.871 1 96.44 16 LYS B CA 1
ATOM 995 C C . LYS B 1 16 ? -14.977 -12.688 -3.299 1 96.44 16 LYS B C 1
ATOM 997 O O . LYS B 1 16 ? -14.336 -13.328 -2.461 1 96.44 16 LYS B O 1
ATOM 1002 N N . TYR B 1 17 ? -14.961 -12.93 -4.609 1 98.12 17 TYR B N 1
ATOM 1003 C CA . TYR B 1 17 ? -14.086 -13.984 -5.102 1 98.12 17 TYR B CA 1
ATOM 1004 C C . TYR B 1 17 ? -12.633 -13.719 -4.719 1 98.12 17 TYR B C 1
ATOM 1006 O O . TYR B 1 17 ? -11.922 -14.625 -4.277 1 98.12 17 TYR B O 1
ATOM 1014 N N . PHE B 1 18 ? -12.227 -12.508 -4.941 1 98.56 18 PHE B N 1
ATOM 1015 C CA . PHE B 1 18 ? -10.844 -12.156 -4.664 1 98.56 18 PHE B CA 1
ATOM 1016 C C . PHE B 1 18 ? -10.477 -12.492 -3.221 1 98.56 18 PHE B C 1
ATOM 1018 O O . PHE B 1 18 ? -9.492 -13.188 -2.967 1 98.56 18 PHE B O 1
ATOM 1025 N N . SER B 1 19 ? -11.25 -12.031 -2.27 1 96.62 19 SER B N 1
ATOM 1026 C CA . SER B 1 19 ? -10.953 -12.164 -0.846 1 96.62 19 SER B CA 1
ATOM 1027 C C . SER B 1 19 ? -11.047 -13.617 -0.395 1 96.62 19 SER B C 1
ATOM 1029 O O . SER B 1 19 ? -10.312 -14.047 0.495 1 96.62 19 SER B O 1
ATOM 1031 N N . ASP B 1 20 ? -11.883 -14.383 -1.03 1 95.75 20 ASP B N 1
ATOM 1032 C CA . ASP B 1 20 ? -12.133 -15.742 -0.572 1 95.75 20 ASP B CA 1
ATOM 1033 C C . ASP B 1 20 ? -11.195 -16.734 -1.257 1 95.75 20 ASP B C 1
ATOM 1035 O O . ASP B 1 20 ? -10.758 -17.703 -0.641 1 95.75 20 ASP B O 1
ATOM 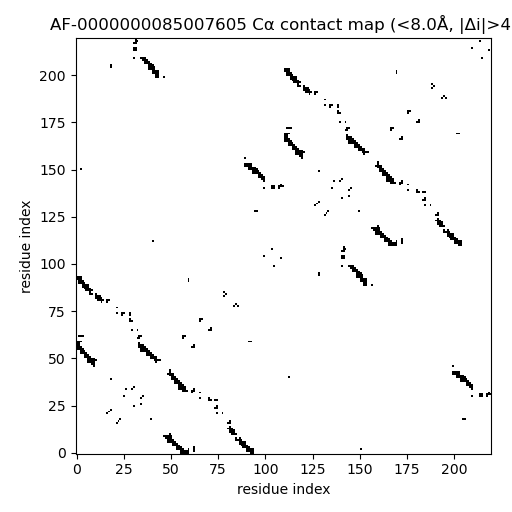1039 N N . ALA B 1 21 ? -10.906 -16.469 -2.475 1 97.88 21 ALA B N 1
ATOM 1040 C CA . ALA B 1 21 ? -10.219 -17.484 -3.268 1 97.88 21 ALA B CA 1
ATOM 1041 C C . ALA B 1 21 ? -8.852 -17 -3.721 1 97.88 21 ALA B C 1
ATOM 1043 O O . ALA B 1 21 ? -7.84 -17.672 -3.502 1 97.88 21 ALA B O 1
ATOM 1044 N N . HIS B 1 22 ? -8.766 -15.867 -4.355 1 98.56 22 HIS B N 1
ATOM 1045 C CA . HIS B 1 22 ? -7.504 -15.43 -4.945 1 98.56 22 HIS B CA 1
ATOM 1046 C C . HIS B 1 22 ? -6.441 -15.211 -3.871 1 98.56 22 HIS B C 1
ATOM 1048 O O . HIS B 1 22 ? -5.27 -15.523 -4.078 1 98.56 22 HIS B O 1
ATOM 1054 N N . THR B 1 23 ? -6.859 -14.641 -2.693 1 98.06 23 THR B N 1
ATOM 1055 C CA . THR B 1 23 ? -5.887 -14.398 -1.636 1 98.06 23 THR B CA 1
ATOM 1056 C C . THR B 1 23 ? -5.344 -15.711 -1.09 1 98.06 23 THR B C 1
ATOM 1058 O O . THR B 1 23 ? -4.18 -15.789 -0.685 1 98.06 23 THR B O 1
ATOM 1061 N N . ARG B 1 24 ? -6.137 -16.75 -1.048 1 97.12 24 ARG B N 1
ATOM 1062 C CA . ARG B 1 24 ? -5.637 -18.062 -0.659 1 97.12 24 ARG B CA 1
ATOM 1063 C C . ARG B 1 24 ? -4.547 -18.531 -1.611 1 97.12 24 ARG B C 1
ATOM 1065 O O . ARG B 1 24 ? -3.523 -19.078 -1.176 1 97.12 24 ARG B O 1
ATOM 1072 N N . LEU B 1 25 ? -4.789 -18.312 -2.922 1 97.44 25 LEU B N 1
ATOM 1073 C CA . LEU B 1 25 ? -3.803 -18.672 -3.934 1 97.44 25 LEU B CA 1
ATOM 1074 C C . LEU B 1 25 ? -2.5 -17.906 -3.715 1 97.44 25 LEU B C 1
ATOM 1076 O O . LEU B 1 25 ? -1.414 -18.484 -3.812 1 97.44 25 LEU B O 1
ATOM 1080 N N . ILE B 1 26 ? -2.564 -16.609 -3.412 1 98.12 26 ILE B N 1
ATOM 1081 C CA . ILE B 1 26 ? -1.4 -15.781 -3.133 1 98.12 26 ILE B CA 1
ATOM 1082 C C . ILE B 1 26 ? -0.606 -16.375 -1.972 1 98.12 26 ILE B C 1
ATOM 1084 O O . ILE B 1 26 ? 0.606 -16.578 -2.078 1 98.12 26 ILE B O 1
ATOM 1088 N N . SER B 1 27 ? -1.279 -16.719 -0.939 1 97.06 27 SER B N 1
ATOM 1089 C CA . SER B 1 27 ? -0.618 -17.25 0.249 1 97.06 27 SER B CA 1
ATOM 1090 C C . SER B 1 27 ? -0.018 -18.625 -0.019 1 97.06 27 SER B C 1
ATOM 1092 O O . SER B 1 27 ? 1.105 -18.922 0.399 1 97.06 27 SER B O 1
ATOM 1094 N N . GLU B 1 28 ? -0.749 -19.453 -0.702 1 95 28 GLU B N 1
ATOM 1095 C CA . GLU B 1 28 ? -0.284 -20.797 -1.004 1 95 28 GLU B CA 1
ATOM 1096 C C . GLU B 1 28 ? 0.946 -20.766 -1.906 1 95 28 GLU B C 1
ATOM 1098 O O . GLU B 1 28 ? 1.89 -21.531 -1.704 1 95 28 GLU B O 1
ATOM 1103 N N . CYS B 1 29 ? 0.927 -19.938 -2.885 1 96.19 29 CYS B N 1
ATOM 1104 C CA . CYS B 1 29 ? 1.98 -19.922 -3.893 1 96.19 29 CYS B CA 1
ATOM 1105 C C . CYS B 1 29 ? 3.215 -19.203 -3.377 1 96.19 29 CYS B C 1
ATOM 1107 O O . CYS B 1 29 ? 4.344 -19.656 -3.59 1 96.19 29 CYS B O 1
ATOM 1109 N N . TRP B 1 30 ? 3.016 -18.062 -2.662 1 97.31 30 TRP B N 1
ATOM 1110 C CA . TRP B 1 30 ? 4.168 -17.203 -2.414 1 97.31 30 TRP B CA 1
ATOM 1111 C C . TRP B 1 30 ? 4.539 -17.203 -0.935 1 97.31 30 TRP B C 1
ATOM 1113 O O . TRP B 1 30 ? 5.598 -16.688 -0.553 1 97.31 30 TRP B O 1
ATOM 1123 N N . GLY B 1 31 ? 3.697 -17.781 -0.093 1 95.81 31 GLY B N 1
ATOM 1124 C CA . GLY B 1 31 ? 4.07 -17.969 1.3 1 95.81 31 GLY B CA 1
ATOM 1125 C C . GLY B 1 31 ? 5.434 -18.609 1.471 1 95.81 31 GLY B C 1
ATOM 1126 O O . GLY B 1 31 ? 6.324 -18.047 2.102 1 95.81 31 GLY B O 1
ATOM 1127 N N . PRO B 1 32 ? 5.641 -19.75 0.839 1 94.56 32 PRO B N 1
ATOM 1128 C CA . PRO B 1 32 ? 6.918 -20.438 0.981 1 94.56 32 PRO B CA 1
ATOM 1129 C C . PRO B 1 32 ? 8.062 -19.719 0.272 1 94.56 32 PRO B C 1
ATOM 1131 O O . PRO B 1 32 ? 9.227 -20.125 0.408 1 94.56 32 PRO B O 1
ATOM 1134 N N . GLU B 1 33 ? 7.746 -18.719 -0.435 1 95.69 33 GLU B N 1
ATOM 1135 C CA . GLU B 1 33 ? 8.766 -18.062 -1.255 1 95.69 33 GLU B CA 1
ATOM 1136 C C . GLU B 1 33 ? 9.117 -16.688 -0.697 1 95.69 33 GLU B C 1
ATOM 1138 O O . GLU B 1 33 ? 9.633 -15.828 -1.423 1 95.69 33 GLU B O 1
ATOM 1143 N N . GLY B 1 34 ? 8.789 -16.422 0.544 1 96.5 34 GLY B N 1
ATOM 1144 C CA . GLY B 1 34 ? 9.266 -15.219 1.207 1 96.5 34 GLY B CA 1
ATOM 1145 C C . GLY B 1 34 ? 8.188 -14.18 1.423 1 96.5 34 GLY B C 1
ATOM 1146 O O . GLY B 1 34 ? 8.461 -13.086 1.908 1 96.5 34 GLY B O 1
ATOM 1147 N N . LEU B 1 35 ? 6.941 -14.492 1.101 1 98 35 LEU B N 1
ATOM 1148 C CA . LEU B 1 35 ? 5.832 -13.586 1.37 1 98 35 LEU B CA 1
ATOM 1149 C C . LEU B 1 35 ? 5.656 -13.367 2.869 1 98 35 LEU B C 1
ATOM 1151 O O . LEU B 1 35 ? 5.496 -14.328 3.625 1 98 35 LEU B O 1
ATOM 1155 N N . GLU B 1 36 ? 5.68 -12.094 3.268 1 98.06 36 GLU B N 1
ATOM 1156 C CA . GLU B 1 36 ? 5.555 -11.766 4.684 1 98.06 36 GLU B CA 1
ATOM 1157 C C . GLU B 1 36 ? 4.133 -11.312 5.02 1 98.06 36 GLU B C 1
ATOM 1159 O O . GLU B 1 36 ? 3.654 -11.539 6.133 1 98.06 36 GLU B O 1
ATOM 1164 N N . SER B 1 37 ? 3.488 -10.656 4.07 1 98.5 37 SER B N 1
ATOM 1165 C CA . SER B 1 37 ? 2.123 -10.195 4.297 1 98.5 37 SER B CA 1
ATOM 1166 C C . SER B 1 37 ? 1.461 -9.773 2.988 1 98.5 37 SER B C 1
ATOM 1168 O O . SER B 1 37 ? 2.141 -9.555 1.982 1 98.5 37 SER B O 1
ATOM 1170 N N . TRP B 1 38 ? 0.186 -9.719 3 1 98.69 38 TRP B N 1
ATOM 1171 C CA . TRP B 1 38 ? -0.579 -9.086 1.93 1 98.69 38 TRP B CA 1
ATOM 1172 C C . TRP B 1 38 ? -1.779 -8.328 2.488 1 98.69 38 TRP B C 1
ATOM 1174 O O . TRP B 1 38 ? -2.256 -8.633 3.586 1 98.69 38 TRP B O 1
ATOM 1184 N N . GLU B 1 39 ? -2.227 -7.328 1.77 1 98.62 39 GLU B N 1
ATOM 1185 C CA . GLU B 1 39 ? -3.361 -6.488 2.137 1 98.62 39 GLU B CA 1
ATOM 1186 C C . GLU B 1 39 ? -4.141 -6.043 0.904 1 98.62 39 GLU B C 1
ATOM 1188 O O . GLU B 1 39 ? -3.549 -5.633 -0.097 1 98.62 39 GLU B O 1
ATOM 1193 N N . VAL B 1 40 ? -5.473 -6.137 1.011 1 98.44 40 VAL B N 1
ATOM 1194 C CA . VAL B 1 40 ? -6.383 -5.75 -0.061 1 98.44 40 VAL B CA 1
ATOM 1195 C C . VAL B 1 40 ? -7.133 -4.48 0.332 1 98.44 40 VAL B C 1
ATOM 1197 O O . VAL B 1 40 ? -7.859 -4.465 1.329 1 98.44 40 VAL B O 1
ATOM 1200 N N . THR B 1 41 ? -6.949 -3.447 -0.458 1 98.38 41 THR B N 1
ATOM 1201 C CA . THR B 1 41 ? -7.664 -2.191 -0.252 1 98.38 41 THR B CA 1
ATOM 1202 C C . THR B 1 41 ? -8.617 -1.914 -1.412 1 98.38 41 THR B C 1
ATOM 1204 O O . THR B 1 41 ? -8.219 -1.99 -2.578 1 98.38 41 THR B O 1
ATOM 1207 N N . GLN B 1 42 ? -9.883 -1.689 -1.083 1 97.69 42 GLN B N 1
ATOM 1208 C CA . GLN B 1 42 ? -10.844 -1.166 -2.047 1 97.69 42 GLN B CA 1
ATOM 1209 C C . GLN B 1 42 ? -10.906 0.358 -1.993 1 97.69 42 GLN B C 1
ATOM 1211 O O . GLN B 1 42 ? -11.289 0.933 -0.973 1 97.69 42 GLN B O 1
ATOM 1216 N N . PHE B 1 43 ? -10.547 1.017 -3.135 1 98 43 PHE B N 1
ATOM 1217 C CA . PHE B 1 43 ? -10.531 2.475 -3.182 1 98 43 PHE B CA 1
ATOM 1218 C C . PHE B 1 43 ? -11.938 3.016 -3.422 1 98 43 PHE B C 1
ATOM 1220 O O . PHE B 1 43 ? -12.828 2.277 -3.842 1 98 43 PHE B O 1
ATOM 1227 N N . GLU B 1 44 ? -12.062 4.281 -3.092 1 96.62 44 GLU B N 1
ATOM 1228 C CA . GLU B 1 44 ? -13.328 4.957 -3.324 1 96.62 44 GLU B CA 1
ATOM 1229 C C . GLU B 1 44 ? -13.617 5.102 -4.816 1 96.62 44 GLU B C 1
ATOM 1231 O O . GLU B 1 44 ? -12.695 5.082 -5.633 1 96.62 44 GLU B O 1
ATOM 1236 N N . SER B 1 45 ? -14.945 5.289 -5.113 1 94 45 SER B N 1
ATOM 1237 C CA . SER B 1 45 ? -15.352 5.48 -6.5 1 94 45 SER B CA 1
ATOM 1238 C C . SER B 1 45 ? -14.789 6.777 -7.066 1 94 45 SER B C 1
ATOM 1240 O O . SER B 1 45 ? -14.531 7.727 -6.324 1 94 45 SER B O 1
ATOM 1242 N N . GLY B 1 46 ? -14.547 6.789 -8.383 1 93.12 46 GLY B N 1
ATOM 1243 C CA . GLY B 1 46 ? -14.094 7.996 -9.055 1 93.12 46 GLY B CA 1
ATOM 1244 C C . GLY B 1 46 ? -12.586 8.109 -9.141 1 93.12 46 GLY B C 1
ATOM 1245 O O . GLY B 1 46 ? -12.062 9 -9.812 1 93.12 46 GLY B O 1
ATOM 1246 N N . LEU B 1 47 ? -11.922 7.258 -8.477 1 93.25 47 LEU B N 1
ATOM 1247 C CA . LEU B 1 47 ? -10.469 7.227 -8.516 1 93.25 47 LEU B CA 1
ATOM 1248 C C . LEU B 1 47 ? -9.977 6.383 -9.688 1 93.25 47 LEU B C 1
ATOM 1250 O O . LEU B 1 47 ? -10.711 5.551 -10.211 1 93.25 47 LEU B O 1
ATOM 1254 N N . PRO B 1 48 ? -8.695 6.582 -10.109 1 92.62 48 PRO B N 1
ATOM 1255 C CA . PRO B 1 48 ? -8.172 5.863 -11.281 1 92.62 48 PRO B CA 1
ATOM 1256 C C . PRO B 1 48 ? -8.039 4.363 -11.039 1 92.62 48 PRO B C 1
ATOM 1258 O O . PRO B 1 48 ? -8.078 3.574 -11.984 1 92.62 48 PRO B O 1
ATOM 1261 N N . TYR B 1 49 ? -7.867 4.012 -9.875 1 96.94 49 TYR B N 1
ATOM 1262 C CA . TYR B 1 49 ? -7.797 2.607 -9.492 1 96.94 49 TYR B CA 1
ATOM 1263 C C . TYR B 1 49 ? -8.938 2.24 -8.547 1 96.94 49 TYR B C 1
ATOM 1265 O O . TYR B 1 49 ? -9.367 3.061 -7.734 1 96.94 49 TYR B O 1
ATOM 1273 N N . MET B 1 50 ? -9.398 1.047 -8.672 1 96.75 50 MET B N 1
ATOM 1274 C CA . MET B 1 50 ? -10.484 0.609 -7.805 1 96.75 50 MET B CA 1
ATOM 1275 C C . MET B 1 50 ? -9.953 -0.215 -6.637 1 96.75 50 MET B C 1
ATOM 1277 O O . MET B 1 50 ? -10.617 -0.358 -5.613 1 96.75 50 MET B O 1
ATOM 1281 N N . ALA B 1 51 ? -8.75 -0.805 -6.836 1 98.12 51 ALA B N 1
ATOM 1282 C CA . ALA B 1 51 ? -8.211 -1.656 -5.781 1 98.12 51 ALA B CA 1
ATOM 1283 C C . ALA B 1 51 ? -6.684 -1.666 -5.809 1 98.12 51 ALA B C 1
ATOM 1285 O O . ALA B 1 51 ? -6.078 -1.533 -6.875 1 98.12 51 ALA B O 1
ATOM 1286 N N . GLN B 1 52 ? -6.168 -1.818 -4.656 1 98.62 52 GLN B N 1
ATOM 1287 C CA . GLN B 1 52 ? -4.75 -2.107 -4.469 1 98.62 52 GLN B CA 1
ATOM 1288 C C . GLN B 1 52 ? -4.555 -3.391 -3.664 1 98.62 52 GLN B C 1
ATOM 1290 O O . GLN B 1 52 ? -5.172 -3.572 -2.613 1 98.62 52 GLN B O 1
ATOM 1295 N N . VAL B 1 53 ? -3.709 -4.242 -4.16 1 98.81 53 VAL B N 1
ATOM 1296 C CA . VAL B 1 53 ? -3.246 -5.41 -3.422 1 98.81 53 VAL B CA 1
ATOM 1297 C C . VAL B 1 53 ? -1.754 -5.277 -3.123 1 98.81 53 VAL B C 1
ATOM 1299 O O . VAL B 1 53 ? -0.927 -5.309 -4.039 1 98.81 53 VAL B O 1
ATOM 1302 N N . LEU B 1 54 ? -1.482 -5.078 -1.891 1 98.88 54 LEU B N 1
ATOM 1303 C CA . LEU B 1 54 ? -0.117 -4.848 -1.435 1 98.88 54 LEU B CA 1
ATOM 1304 C C . LEU B 1 54 ? 0.467 -6.109 -0.805 1 98.88 54 LEU B C 1
ATOM 1306 O O . LEU B 1 54 ? -0.12 -6.672 0.121 1 98.88 54 LEU B O 1
ATOM 1310 N N . LEU B 1 55 ? 1.581 -6.523 -1.362 1 98.88 55 LEU B N 1
ATOM 1311 C CA . LEU B 1 55 ? 2.314 -7.648 -0.792 1 98.88 55 LEU B CA 1
ATOM 1312 C C . LEU B 1 55 ? 3.691 -7.211 -0.309 1 98.88 55 LEU B C 1
ATOM 1314 O O . LEU B 1 55 ? 4.355 -6.398 -0.959 1 98.88 55 LEU B O 1
ATOM 1318 N N . LYS B 1 56 ? 4.133 -7.785 0.786 1 98.81 56 LYS B N 1
ATOM 1319 C CA . LYS B 1 56 ? 5.48 -7.574 1.3 1 98.81 56 LYS B CA 1
ATOM 1320 C C . LYS B 1 56 ? 6.277 -8.875 1.307 1 98.81 56 LYS B C 1
ATOM 1322 O O . LYS B 1 56 ? 5.746 -9.93 1.658 1 98.81 56 LYS B O 1
ATOM 1327 N N . PHE B 1 57 ? 7.492 -8.773 0.897 1 98.62 57 PHE B N 1
ATOM 1328 C CA . PHE B 1 57 ? 8.422 -9.898 0.854 1 98.62 57 PHE B CA 1
ATOM 1329 C C . PHE B 1 57 ? 9.656 -9.609 1.698 1 98.62 57 PHE B C 1
ATOM 1331 O O . PHE B 1 57 ? 10.016 -8.445 1.913 1 98.62 57 PHE B O 1
ATOM 1338 N N . GLU B 1 58 ? 10.328 -10.633 2.029 1 97.56 58 GLU B N 1
ATOM 1339 C CA . GLU B 1 58 ? 11.508 -10.555 2.877 1 97.56 58 GLU B CA 1
ATOM 1340 C C . GLU B 1 58 ? 12.602 -9.711 2.227 1 97.56 58 GLU B C 1
ATOM 1342 O O . GLU B 1 58 ? 13.398 -9.07 2.918 1 97.56 58 GLU B O 1
ATOM 1347 N N . SER B 1 59 ? 12.719 -9.797 0.915 1 98.06 59 SER B N 1
ATOM 1348 C CA . SER B 1 59 ? 13.734 -9.078 0.161 1 98.06 59 SER B CA 1
ATOM 1349 C C . SER B 1 59 ? 13.305 -8.859 -1.285 1 98.06 59 SER B C 1
ATOM 1351 O O . SER B 1 59 ? 12.375 -9.516 -1.767 1 98.06 59 SER B O 1
ATOM 1353 N N . MET B 1 60 ? 14.039 -7.918 -1.889 1 98.06 60 MET B N 1
ATOM 1354 C CA . MET B 1 60 ? 13.773 -7.676 -3.305 1 98.06 60 MET B CA 1
ATOM 1355 C C . MET B 1 60 ? 14.102 -8.914 -4.137 1 98.06 60 MET B C 1
ATOM 1357 O O . MET B 1 60 ? 13.398 -9.219 -5.105 1 98.06 60 MET B O 1
ATOM 1361 N N . ASN B 1 61 ? 15.18 -9.602 -3.75 1 98.25 61 ASN B N 1
ATOM 1362 C CA . ASN B 1 61 ? 15.555 -10.812 -4.465 1 98.25 61 ASN B CA 1
ATOM 1363 C C . ASN B 1 61 ? 14.445 -11.859 -4.406 1 98.25 61 ASN B C 1
ATOM 1365 O O . ASN B 1 61 ? 14.078 -12.445 -5.43 1 98.25 61 ASN B O 1
ATOM 1369 N N . LYS B 1 62 ? 13.852 -12.117 -3.268 1 97.94 62 LYS B N 1
ATOM 1370 C CA . LYS B 1 62 ? 12.773 -13.094 -3.113 1 97.94 62 LYS B CA 1
ATOM 1371 C C . LYS B 1 62 ? 11.523 -12.656 -3.867 1 97.94 62 LYS B C 1
ATOM 1373 O O . LYS B 1 62 ? 10.844 -13.477 -4.484 1 97.94 62 LYS B O 1
ATOM 1378 N N . LEU B 1 63 ? 11.25 -11.367 -3.785 1 98.75 63 LEU B N 1
ATOM 1379 C CA . LEU B 1 63 ? 10.117 -10.82 -4.531 1 98.75 63 LEU B CA 1
ATOM 1380 C C . LEU B 1 63 ? 10.273 -11.078 -6.023 1 98.75 63 LEU B C 1
ATOM 1382 O O . LEU B 1 63 ? 9.359 -11.586 -6.668 1 98.75 63 LEU B O 1
ATOM 1386 N N . GLU B 1 64 ? 11.398 -10.789 -6.547 1 98.31 64 GLU B N 1
ATOM 1387 C CA . GLU B 1 64 ? 11.633 -10.938 -7.98 1 98.31 64 GLU B CA 1
ATOM 1388 C C . GLU B 1 64 ? 11.578 -12.398 -8.398 1 98.31 64 GLU B C 1
ATOM 1390 O O . GLU B 1 64 ? 11.016 -12.734 -9.445 1 98.31 64 GLU B O 1
ATOM 1395 N N . LYS B 1 65 ? 12.148 -13.312 -7.668 1 98.12 65 LYS B N 1
ATOM 1396 C CA . LYS B 1 65 ? 12.086 -14.742 -7.945 1 98.12 65 LYS B CA 1
ATOM 1397 C C . LYS B 1 65 ? 10.648 -15.25 -7.918 1 98.12 65 LYS B C 1
ATOM 1399 O O . LYS B 1 65 ? 10.25 -16.047 -8.766 1 98.12 65 LYS B O 1
ATOM 1404 N N . ALA B 1 66 ? 9.898 -14.781 -6.898 1 98.06 66 ALA B N 1
ATOM 1405 C CA . ALA B 1 66 ? 8.5 -15.188 -6.773 1 98.06 66 ALA B CA 1
ATOM 1406 C C . ALA B 1 66 ? 7.703 -14.781 -8.008 1 98.06 66 ALA B C 1
ATOM 1408 O O . ALA B 1 66 ? 6.938 -15.578 -8.555 1 98.06 66 ALA B O 1
ATOM 1409 N N . LEU B 1 67 ? 7.914 -13.555 -8.484 1 98.19 67 LEU B N 1
ATOM 1410 C CA . LEU B 1 67 ? 7.145 -13.039 -9.609 1 98.19 67 LEU B CA 1
ATOM 1411 C C . LEU B 1 67 ? 7.566 -13.711 -10.914 1 98.19 67 LEU B C 1
ATOM 1413 O O . LEU B 1 67 ? 6.801 -13.734 -11.875 1 98.19 67 LEU B O 1
ATOM 1417 N N . ALA B 1 68 ? 8.75 -14.258 -10.953 1 97.06 68 ALA B N 1
ATOM 1418 C CA . ALA B 1 68 ? 9.273 -14.859 -12.172 1 97.06 68 ALA B CA 1
ATOM 1419 C C . ALA B 1 68 ? 9.086 -16.375 -12.156 1 97.06 68 ALA B C 1
ATOM 1421 O O . ALA B 1 68 ? 9.336 -17.047 -13.164 1 97.06 68 ALA B O 1
ATOM 1422 N N . GLY B 1 69 ? 8.703 -16.938 -11.039 1 95.94 69 GLY B N 1
ATOM 1423 C CA . GLY B 1 69 ? 8.688 -18.391 -10.867 1 95.94 69 GLY B CA 1
ATOM 1424 C C . GLY B 1 69 ? 7.418 -19.031 -11.383 1 95.94 69 GLY B C 1
ATOM 1425 O O . GLY B 1 69 ? 6.484 -18.344 -11.797 1 95.94 69 GLY B O 1
ATOM 1426 N N . ASN B 1 70 ? 7.336 -20.391 -11.273 1 93.81 70 ASN B N 1
ATOM 1427 C CA . ASN B 1 70 ? 6.23 -21.188 -11.789 1 93.81 70 ASN B CA 1
ATOM 1428 C C . ASN B 1 70 ? 4.938 -20.906 -11.023 1 93.81 70 ASN B C 1
ATOM 1430 O O . ASN B 1 70 ? 3.852 -20.938 -11.602 1 93.81 70 ASN B O 1
ATOM 1434 N N . ASN B 1 71 ? 5.094 -20.641 -9.781 1 95.88 71 ASN B N 1
ATOM 1435 C CA . ASN B 1 71 ? 3.906 -20.375 -8.977 1 95.88 71 ASN B CA 1
ATOM 1436 C C . ASN B 1 71 ? 3.223 -19.078 -9.398 1 95.88 71 ASN B C 1
ATOM 1438 O O . ASN B 1 71 ? 2.012 -18.922 -9.227 1 95.88 71 ASN B O 1
ATOM 1442 N N . ALA B 1 72 ? 3.984 -18.156 -9.977 1 96.75 72 ALA B N 1
ATOM 1443 C CA . ALA B 1 72 ? 3.428 -16.875 -10.43 1 96.75 72 ALA B CA 1
ATOM 1444 C C . ALA B 1 72 ? 2.379 -17.094 -11.516 1 96.75 72 ALA B C 1
ATOM 1446 O O . ALA B 1 72 ? 1.365 -16.391 -11.555 1 96.75 72 ALA B O 1
ATOM 1447 N N . MET B 1 73 ? 2.652 -18.062 -12.352 1 96.38 73 MET B N 1
ATOM 1448 C CA . MET B 1 73 ? 1.708 -18.344 -13.43 1 96.38 73 MET B CA 1
ATOM 1449 C C . MET B 1 73 ? 0.358 -18.781 -12.867 1 96.38 73 MET B C 1
ATOM 1451 O O . MET B 1 73 ? -0.689 -18.391 -13.391 1 96.38 73 MET B O 1
ATOM 1455 N N . ARG B 1 74 ? 0.435 -19.594 -11.852 1 97.19 74 ARG B N 1
ATOM 1456 C CA . ARG B 1 74 ? -0.797 -20.031 -11.195 1 97.19 74 ARG B CA 1
ATOM 1457 C C . ARG B 1 74 ? -1.587 -18.828 -10.68 1 97.19 74 ARG B C 1
ATOM 1459 O O . ARG B 1 74 ? -2.805 -18.766 -10.852 1 97.19 74 ARG B O 1
ATOM 1466 N N . VAL B 1 75 ? -0.928 -17.891 -10.07 1 98.25 75 VAL B N 1
ATOM 1467 C CA . VAL B 1 75 ? -1.563 -16.703 -9.5 1 98.25 75 VAL B CA 1
ATOM 1468 C C . VAL B 1 75 ? -2.082 -15.797 -10.617 1 98.25 75 VAL B C 1
ATOM 1470 O O . VAL B 1 75 ? -3.242 -15.375 -10.594 1 98.25 75 VAL B O 1
ATOM 1473 N N . PHE B 1 76 ? -1.287 -15.492 -11.617 1 97.94 76 PHE B N 1
ATOM 1474 C CA . PHE B 1 76 ? -1.65 -14.562 -12.68 1 97.94 76 PHE B CA 1
ATOM 1475 C C . PHE B 1 76 ? -2.746 -15.148 -13.562 1 97.94 76 PHE B C 1
ATOM 1477 O O . PHE B 1 76 ? -3.613 -14.414 -14.055 1 97.94 76 PHE B O 1
ATOM 1484 N N . ASN B 1 77 ? -2.738 -16.469 -13.758 1 97.62 77 ASN B N 1
ATOM 1485 C CA . ASN B 1 77 ? -3.752 -17.125 -14.578 1 97.62 77 ASN B CA 1
ATOM 1486 C C . ASN B 1 77 ? -5.125 -17.078 -13.914 1 97.62 77 ASN B C 1
ATOM 1488 O O . ASN B 1 77 ? -6.141 -17.328 -14.562 1 97.62 77 ASN B O 1
ATOM 1492 N N . ASP B 1 78 ? -5.137 -16.812 -12.672 1 98.5 78 ASP B N 1
ATOM 1493 C CA . ASP B 1 78 ? -6.391 -16.734 -11.922 1 98.5 78 ASP B CA 1
ATOM 1494 C C . ASP B 1 78 ? -7.039 -15.359 -12.07 1 98.5 78 ASP B C 1
ATOM 1496 O O . ASP B 1 78 ? -8.203 -15.18 -11.711 1 98.5 78 ASP B O 1
ATOM 1500 N N . ILE B 1 79 ? -6.422 -14.328 -12.742 1 98.25 79 ILE B N 1
ATOM 1501 C CA . ILE B 1 79 ? -6.848 -12.93 -12.773 1 98.25 79 ILE B CA 1
ATOM 1502 C C . ILE B 1 79 ? -8.195 -12.82 -13.477 1 98.25 79 ILE B C 1
ATOM 1504 O O . ILE B 1 79 ? -9.109 -12.156 -12.984 1 98.25 79 ILE B O 1
ATOM 1508 N N . PRO B 1 80 ? -8.484 -13.578 -14.57 1 97.81 80 PRO B N 1
ATOM 1509 C CA . PRO B 1 80 ? -9.773 -13.438 -15.25 1 97.81 80 PRO B CA 1
ATOM 1510 C C . PRO B 1 80 ? -10.945 -13.898 -14.391 1 97.81 80 PRO B C 1
ATOM 1512 O O . PRO B 1 80 ? -12.102 -13.625 -14.727 1 97.81 80 PRO B O 1
ATOM 1515 N N . CYS B 1 81 ? -10.664 -14.578 -13.242 1 98.31 81 CYS B N 1
ATOM 1516 C CA . CYS B 1 81 ? -11.734 -15.062 -12.383 1 98.31 81 CYS B CA 1
ATOM 1517 C C . CYS B 1 81 ? -12.359 -13.922 -11.586 1 98.31 81 CYS B C 1
ATOM 1519 O O . CYS B 1 81 ? -13.453 -14.062 -11.047 1 98.31 81 CYS B O 1
ATOM 1521 N N . PHE B 1 82 ? -11.703 -12.719 -11.516 1 98.38 82 PHE B N 1
ATOM 1522 C CA . PHE B 1 82 ? -12.281 -11.703 -10.641 1 98.38 82 PHE B CA 1
ATOM 1523 C C . PHE B 1 82 ? -12.242 -10.328 -11.312 1 98.38 82 PHE B C 1
ATOM 1525 O O . PHE B 1 82 ? -12.852 -9.375 -10.82 1 98.38 82 PHE B O 1
ATOM 1532 N N . THR B 1 83 ? -11.5 -10.148 -12.336 1 97.75 83 THR B N 1
ATOM 1533 C CA . THR B 1 83 ? -11.445 -8.867 -13.031 1 97.75 83 THR B CA 1
ATOM 1534 C C . THR B 1 83 ? -11.086 -9.062 -14.5 1 97.75 83 THR B C 1
ATOM 1536 O O . THR B 1 83 ? -10.578 -10.117 -14.883 1 97.75 83 THR B O 1
ATOM 1539 N N . THR B 1 84 ? -11.352 -8.07 -15.359 1 94.62 84 THR B N 1
ATOM 1540 C CA . THR B 1 84 ? -11.102 -8.164 -16.797 1 94.62 84 THR B CA 1
ATOM 1541 C C . THR B 1 84 ? -9.773 -7.496 -17.156 1 94.62 84 THR B C 1
ATOM 1543 O O . THR B 1 84 ? -9.25 -7.699 -18.25 1 94.62 84 THR B O 1
ATOM 1546 N N . GLY B 1 85 ? -9.289 -6.73 -16.312 1 93.75 85 GLY B N 1
ATOM 1547 C CA . GLY B 1 85 ? -8.07 -5.996 -16.609 1 93.75 85 GLY B CA 1
ATOM 1548 C C . GLY B 1 85 ? -6.859 -6.504 -15.852 1 93.75 85 GLY B C 1
ATOM 1549 O O . GLY B 1 85 ? -6.992 -7.023 -14.742 1 93.75 85 GLY B O 1
ATOM 1550 N N . GLN B 1 86 ? -5.656 -6.309 -16.516 1 95.88 86 GLN B N 1
ATOM 1551 C CA . GLN B 1 86 ? -4.402 -6.613 -15.836 1 95.88 86 GLN B CA 1
ATOM 1552 C C . GLN B 1 86 ? -3.99 -5.469 -14.914 1 95.88 86 GLN B C 1
ATOM 1554 O O . GLN B 1 86 ? -4.195 -4.297 -15.234 1 95.88 86 GLN B O 1
ATOM 1559 N N . PRO B 1 87 ? -3.4 -5.859 -13.805 1 97.56 87 PRO B N 1
ATOM 1560 C CA . PRO B 1 87 ? -2.957 -4.793 -12.906 1 97.56 87 PRO B CA 1
ATOM 1561 C C . PRO B 1 87 ? -1.651 -4.141 -13.359 1 97.56 87 PRO B C 1
ATOM 1563 O O . PRO B 1 87 ? -0.845 -4.777 -14.039 1 97.56 87 PRO B O 1
ATOM 1566 N N . HIS B 1 88 ? -1.492 -2.852 -12.992 1 96.94 88 HIS B N 1
ATOM 1567 C CA . HIS B 1 88 ? -0.156 -2.268 -12.953 1 96.94 88 HIS B CA 1
ATOM 1568 C C . HIS B 1 88 ? 0.641 -2.789 -11.766 1 96.94 88 HIS B C 1
ATOM 1570 O O . HIS B 1 88 ? 0.15 -2.783 -10.633 1 96.94 88 HIS B O 1
ATOM 1576 N N . ILE B 1 89 ? 1.794 -3.258 -12.039 1 97.94 89 ILE B N 1
ATOM 1577 C CA . ILE B 1 89 ? 2.631 -3.842 -11 1 97.94 89 ILE B CA 1
ATOM 1578 C C . ILE B 1 89 ? 3.75 -2.871 -10.633 1 97.94 89 ILE B C 1
ATOM 1580 O O . ILE B 1 89 ? 4.539 -2.473 -11.492 1 97.94 89 ILE B O 1
ATOM 1584 N N . MET B 1 90 ? 3.809 -2.486 -9.359 1 98.12 90 MET B N 1
ATOM 1585 C CA . MET B 1 90 ? 4.812 -1.535 -8.883 1 98.12 90 MET B CA 1
ATOM 1586 C C . MET B 1 90 ? 5.594 -2.109 -7.707 1 98.12 90 MET B C 1
ATOM 1588 O O . MET B 1 90 ? 5.082 -2.164 -6.586 1 98.12 90 MET B O 1
ATOM 1592 N N . LYS B 1 91 ? 6.781 -2.494 -7.949 1 98.62 91 LYS B N 1
ATOM 1593 C CA . LYS B 1 91 ? 7.605 -3.049 -6.879 1 98.62 91 LYS B CA 1
ATOM 1594 C C . LYS B 1 91 ? 8.609 -2.02 -6.371 1 98.62 91 LYS B C 1
ATOM 1596 O O . LYS B 1 91 ? 9.016 -1.119 -7.109 1 98.62 91 LYS B O 1
ATOM 1601 N N . GLY B 1 92 ? 8.953 -2.15 -5.148 1 98.44 92 GLY B N 1
ATOM 1602 C CA . GLY B 1 92 ? 9.883 -1.191 -4.566 1 98.44 92 GLY B CA 1
ATOM 1603 C C . GLY B 1 92 ? 10.422 -1.625 -3.217 1 98.44 92 GLY B C 1
ATOM 1604 O O . GLY B 1 92 ? 10.109 -2.719 -2.74 1 98.44 92 GLY B O 1
ATOM 1605 N N . THR B 1 93 ? 11.32 -0.82 -2.701 1 97.94 93 THR B N 1
ATOM 1606 C CA . THR B 1 93 ? 11.953 -1.027 -1.4 1 97.94 93 THR B CA 1
ATOM 1607 C C . THR B 1 93 ? 11.281 -0.162 -0.334 1 97.94 93 THR B C 1
ATOM 1609 O O . THR B 1 93 ? 11.039 1.025 -0.554 1 97.94 93 THR B O 1
ATOM 1612 N N . ILE B 1 94 ? 10.906 -0.812 0.804 1 97.88 94 ILE B N 1
ATOM 1613 C CA . ILE B 1 94 ? 10.391 -0.055 1.938 1 97.88 94 ILE B CA 1
ATOM 1614 C C . ILE B 1 94 ? 11.531 0.698 2.619 1 97.88 94 ILE B C 1
ATOM 1616 O O . ILE B 1 94 ? 12.5 0.086 3.086 1 97.88 94 ILE B O 1
ATOM 1620 N N . ARG B 1 95 ? 11.367 2.039 2.709 1 97 95 ARG B N 1
ATOM 1621 C CA . ARG B 1 95 ? 12.453 2.889 3.178 1 97 95 ARG B CA 1
ATOM 1622 C C . ARG B 1 95 ? 12.242 3.303 4.629 1 97 95 ARG B C 1
ATOM 1624 O O . ARG B 1 95 ? 13.203 3.559 5.355 1 97 95 ARG B O 1
ATOM 1631 N N . ALA B 1 96 ? 11.109 3.422 5.047 1 96.94 96 ALA B N 1
ATOM 1632 C CA . ALA B 1 96 ? 10.742 3.834 6.398 1 96.94 96 ALA B CA 1
ATOM 1633 C C . ALA B 1 96 ? 9.312 3.412 6.727 1 96.94 96 ALA B C 1
ATOM 1635 O O . ALA B 1 96 ? 8.461 3.338 5.836 1 96.94 96 ALA B O 1
ATOM 1636 N N . SER B 1 97 ? 9.102 3.098 7.867 1 97.69 97 SER B N 1
ATOM 1637 C CA . SER B 1 97 ? 7.758 2.773 8.344 1 97.69 97 SER B CA 1
ATOM 1638 C C . SER B 1 97 ? 7.633 2.992 9.844 1 97.69 97 SER B C 1
ATOM 1640 O O . SER B 1 97 ? 8.641 3.072 10.555 1 97.69 97 SER B O 1
ATOM 1642 N N . HIS B 1 98 ? 6.402 3.143 10.227 1 97.69 98 HIS B N 1
ATOM 1643 C CA . HIS B 1 98 ? 6.121 3.342 11.641 1 97.69 98 HIS B CA 1
ATOM 1644 C C . HIS B 1 98 ? 4.719 2.859 12 1 97.69 98 HIS B C 1
ATOM 1646 O O . HIS B 1 98 ? 3.779 3.041 11.219 1 97.69 98 HIS B O 1
ATOM 1652 N N . LYS B 1 99 ? 4.617 2.213 13.078 1 96.38 99 LYS B N 1
ATOM 1653 C CA . LYS B 1 99 ? 3.336 1.894 13.711 1 96.38 99 LYS B CA 1
ATOM 1654 C C . LYS B 1 99 ? 3.125 2.717 14.977 1 96.38 99 LYS B C 1
ATOM 1656 O O . LYS B 1 99 ? 3.979 2.725 15.867 1 96.38 99 LYS B O 1
ATOM 1661 N N . THR B 1 100 ? 2.021 3.346 14.977 1 94.81 100 THR B N 1
ATOM 1662 C CA . THR B 1 100 ? 1.725 4.172 16.141 1 94.81 100 THR B CA 1
ATOM 1663 C C . THR B 1 100 ? 1.602 3.312 17.391 1 94.81 100 THR B C 1
ATOM 1665 O O . THR B 1 100 ? 0.873 2.318 17.406 1 94.81 100 THR B O 1
ATOM 1668 N N . THR B 1 101 ? 2.332 3.701 18.422 1 87.69 101 THR B N 1
ATOM 1669 C CA . THR B 1 101 ? 2.324 2.934 19.656 1 87.69 101 THR B CA 1
ATOM 1670 C C . THR B 1 101 ? 1.253 3.457 20.609 1 87.69 101 THR B C 1
ATOM 1672 O O . THR B 1 101 ? 0.769 4.578 20.453 1 87.69 101 THR B O 1
ATOM 1675 N N . LEU B 1 102 ? 0.966 2.623 21.625 1 80 102 LEU B N 1
ATOM 1676 C CA . LEU B 1 102 ? 0.01 3.037 22.641 1 80 102 LEU B CA 1
ATOM 1677 C C . LEU B 1 102 ? 0.496 4.285 23.359 1 80 102 LEU B C 1
ATOM 1679 O O . LEU B 1 102 ? -0.301 5.172 23.688 1 80 102 LEU B O 1
ATOM 1683 N N . LYS B 1 103 ? 1.666 4.359 23.688 1 78.31 103 LYS B N 1
ATOM 1684 C CA . LYS B 1 103 ? 2.262 5.504 24.375 1 78.31 103 LYS B CA 1
ATOM 1685 C C . LYS B 1 103 ? 2.039 6.793 23.578 1 78.31 103 LYS B C 1
ATOM 1687 O O . LYS B 1 103 ? 1.721 7.832 24.172 1 78.31 103 LYS B O 1
ATOM 1692 N N . GLU B 1 104 ? 2.211 6.691 22.312 1 80.88 104 GLU B N 1
ATOM 1693 C CA . GLU B 1 104 ? 2.023 7.859 21.469 1 80.88 104 GLU B CA 1
ATOM 1694 C C . GLU B 1 104 ? 0.562 8.297 21.438 1 80.88 104 GLU B C 1
ATOM 1696 O O . GLU B 1 104 ? 0.267 9.492 21.391 1 80.88 104 GLU B O 1
ATOM 1701 N N . LYS B 1 105 ? -0.234 7.316 21.453 1 74.56 105 LYS B N 1
ATOM 1702 C CA . LYS B 1 105 ? -1.66 7.629 21.469 1 74.56 105 LYS B CA 1
ATOM 1703 C C . LYS B 1 105 ? -2.049 8.352 22.75 1 74.56 105 LYS B C 1
ATOM 1705 O O . LYS B 1 105 ? -2.898 9.242 22.734 1 74.56 105 LYS B O 1
ATOM 1710 N N . LYS B 1 106 ? -1.479 7.969 23.844 1 72.06 106 LYS B N 1
ATOM 1711 C CA . LYS B 1 106 ? -1.758 8.578 25.141 1 72.06 106 LYS B CA 1
ATOM 1712 C C . LYS B 1 106 ? -1.229 10.008 25.203 1 72.06 106 LYS B C 1
ATOM 1714 O O . LYS B 1 106 ? -1.884 10.891 25.75 1 72.06 106 LYS B O 1
ATOM 1719 N N . ILE B 1 107 ? -0.122 10.219 24.625 1 65.5 107 ILE B N 1
ATOM 1720 C CA . ILE B 1 107 ? 0.49 11.539 24.641 1 65.5 107 ILE B CA 1
ATOM 1721 C C . ILE B 1 107 ? -0.303 12.484 23.734 1 65.5 107 ILE B C 1
ATOM 1723 O O . ILE B 1 107 ? -0.571 13.633 24.109 1 65.5 107 ILE B O 1
ATOM 1727 N N . PHE B 1 108 ? -0.682 11.984 22.656 1 57.34 108 PHE B N 1
ATOM 1728 C CA . PHE B 1 108 ? -1.356 12.836 21.688 1 57.34 108 PHE B CA 1
ATOM 1729 C C . PHE B 1 108 ? -2.865 12.812 21.906 1 57.34 108 PHE B C 1
ATOM 1731 O O . PHE B 1 108 ? -3.576 13.711 21.438 1 57.34 108 PHE B O 1
ATOM 1738 N N . GLY B 1 109 ? -3.41 11.68 22.391 1 48.88 109 GLY B N 1
ATOM 1739 C CA . GLY B 1 109 ? -4.82 11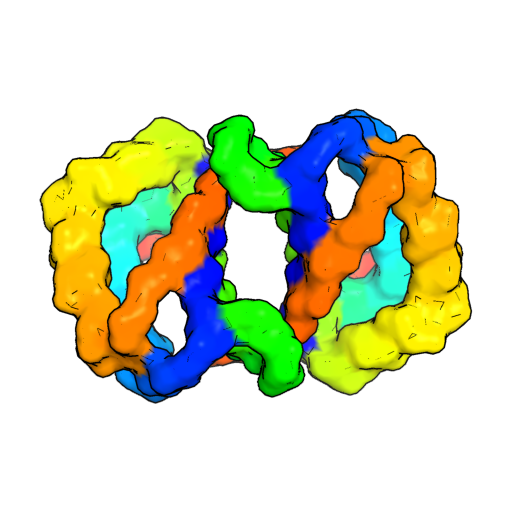.477 22.688 1 48.88 109 GLY B CA 1
ATOM 1740 C C . GLY B 1 109 ? -5.309 12.312 23.859 1 48.88 109 GLY B C 1
ATOM 1741 O O . GLY B 1 109 ? -6.184 11.883 24.609 1 48.88 109 GLY B O 1
ATOM 1742 N N . GLU B 1 110 ? -5 13.555 23.922 1 41.19 110 GLU B N 1
ATOM 1743 C CA . GLU B 1 110 ? -5.824 14.219 24.938 1 41.19 110 GLU B CA 1
ATOM 1744 C C . GLU B 1 110 ? -7.285 14.281 24.5 1 41.19 110 GLU B C 1
ATOM 1746 O O . GLU B 1 110 ? -7.578 14.328 23.297 1 41.19 110 GLU B O 1
#

Nearest PDB structures (foldseek):
  2gff-assembly1_A  TM=5.916E-01  e=2.293E-04  Yersinia pestis
  2ifx-assembly1_B  TM=6.532E-01  e=7.226E-04  Cupriavidus necator
  2omo-assembly4_E  TM=6.375E-01  e=1.060E-03  Nitrosomonas europaea
  2op5-assembly3_F  TM=6.038E-01  e=1.881E-03  uncultured marine organism
  3gz7-assembly1_B  TM=6.152E-01  e=3.794E-03  Bordetella bronchiseptica

Foldseek 3Di:
DKKKKWFAFDDFFAVVCCVPPLVVLVCVQLVVLFWDDWDKDADDPPDGTGIIIMTDGPDPVSVVCSCVDPSVCVNQVCQVVTGDDGTDMDMDDDDDDDDDDPVNCVVVVD/DKKKKWFAFDDFFAVVCCVPPLVVLVCVQLVVLFWDDKDKDADDPPDGTGIMIMTDGPDPVSVVCSCVDPSVCVNQVCDVVTGDDGTDMDMDDDDDDDDDDPVNCVVVVD

pLDDT: mean 94.5, std 9.4, range [41.19, 98.88]

Radius of gyration: 17.5 Å; Cα contacts (8 Å, |Δi|>4): 438; chains: 2; bounding box: 32×50×42 Å

InterPro domains:
  IPR011008 Dimeric alpha-beta barrel [SSF54909] (11-91)

Sequence (220 aa):
MASVAFMYHSGAFNFKYFSDAHTRLISECWGPEGLESWEVTQFESGLPYMAQVLLKFESMNKLEKALAGNNAMRVFNDIPCFTTGQPHIMKGTIRASHKTTLKEKKIFGEMASVAFMYHSGAFNFKYFSDAHTRLISECWGPEGLESWEVTQFESGLPYMAQVLLKFESMNKLEKALAGNNAMRVFNDIPCFTTGQPHIMKGTIRASHKTTLKEKKIFGE

Secondary structure (DSSP, 8-state):
-EEEEEEEESS-B-HHHIIIIIHHHHHHHHGGGTEEEEEEEEEPTTSSEEEEEEEEES-HHHHHHHHHSHHHHHHHTTGGGTBSSPPEEEEEEEEEEEE--HHHHHHH--/-EEEEEEEESS-B-HHHIIIIIHHHHHHHHGGGTEEEEEEEEEPTTSSEEEEEEEEES-HHHHHHHHHSHHHHHHHTTGGGTBSSPPEEEEEEEEEEEE--HHHHHHH--